Protein AF-A0A1U7JK05-F1 (afdb_monomer_lite)

Foldseek 3Di:
DDDDDDDPDPPDDPVVLVVLCVVCVVVVNDPPPDVVLVVVVVPDDPPDPVVSSVVSVVCVVVVVVVVVVVVVVVVVVPPPDDDDLVVVLVVLLVVLCVVLVHDSLLLLDPDPPPSSLLSVLSSLQCSCPVVVDQLQRVCVVSVNHDSVVSVVSPVVNVVVVVVVVVVVVVVVVCVPDDPVVVLVVVLLVVLLVLLQVLCVVVVHHSCVLLDPDDDVSCLLSVLNSLQVSCVPRVDQLPSSCVSSVHQSVVSLVSPQVNCVVVVHDRDPDRDDRPD

InterPro domains:
  IPR010921 Trp repressor/replication initiator [G3DSA:1.10.1750.10] (75-182)
  IPR010921 Trp repressor/replication initiator [SSF48295] (83-177)
  IPR010921 Trp repressor/replication initiator [SSF48295] (193-259)
  IPR013159 Chromosomal replication initiator, DnaA C-terminal [SM00760] (88-153)

Organism: NCBI:txid197461

Structure (mmCIF, N/CA/C/O backbone):
data_AF-A0A1U7JK05-F1
#
_entry.id   AF-A0A1U7JK05-F1
#
loop_
_atom_site.group_PDB
_atom_site.id
_atom_site.type_symbol
_atom_site.label_atom_id
_atom_site.label_alt_id
_atom_site.label_comp_id
_atom_site.label_asym_id
_atom_site.label_entity_id
_atom_site.label_seq_id
_atom_site.pdbx_PDB_ins_code
_atom_site.Cartn_x
_atom_site.Cartn_y
_atom_site.Cartn_z
_atom_site.occupancy
_atom_site.B_iso_or_equiv
_atom_site.auth_seq_id
_atom_site.auth_comp_id
_atom_site.auth_asym_id
_atom_site.auth_atom_id
_atom_site.pdbx_PDB_model_num
ATOM 1 N N . MET A 1 1 ? -63.540 11.638 34.436 1.00 35.25 1 MET A N 1
ATOM 2 C CA . MET A 1 1 ? -63.206 10.391 33.713 1.00 35.25 1 MET A CA 1
ATOM 3 C C . MET A 1 1 ? -62.802 10.762 32.293 1.00 35.25 1 MET A C 1
ATOM 5 O O . MET A 1 1 ? -63.639 11.273 31.566 1.00 35.25 1 MET A O 1
ATOM 9 N N . GLN A 1 2 ? -61.527 10.612 31.927 1.00 28.39 2 GLN A N 1
ATOM 10 C CA . GLN A 1 2 ? -61.056 10.864 30.557 1.00 28.39 2 GLN A CA 1
ATOM 11 C C . GLN A 1 2 ? -61.178 9.581 29.729 1.00 28.39 2 GLN A C 1
ATOM 13 O O . GLN A 1 2 ? -60.780 8.512 30.190 1.00 28.39 2 GLN A O 1
ATOM 18 N N . ALA A 1 3 ? -61.738 9.683 28.523 1.00 28.36 3 ALA A N 1
ATOM 19 C CA . ALA A 1 3 ? -61.828 8.564 27.591 1.00 28.36 3 ALA A CA 1
ATOM 20 C C . ALA A 1 3 ? -60.432 8.201 27.036 1.00 28.36 3 ALA A C 1
ATOM 22 O O . ALA A 1 3 ? -59.645 9.106 26.738 1.00 28.36 3 ALA A O 1
ATOM 23 N N . PRO A 1 4 ? -60.100 6.905 26.879 1.00 36.47 4 PRO A N 1
ATOM 24 C CA . PRO A 1 4 ? -58.816 6.492 26.327 1.00 36.47 4 PRO A CA 1
ATOM 25 C C . PRO A 1 4 ? -58.741 6.808 24.826 1.00 36.47 4 PRO A C 1
ATOM 27 O O . PRO A 1 4 ? -59.652 6.490 24.062 1.00 36.47 4 PRO A O 1
ATOM 30 N N . LYS A 1 5 ? -57.631 7.419 24.396 1.00 32.31 5 LYS A N 1
ATOM 31 C CA . LYS A 1 5 ? -57.316 7.643 22.978 1.00 32.31 5 LYS A CA 1
ATOM 32 C C . LYS A 1 5 ? -56.984 6.298 22.319 1.00 32.31 5 LYS A C 1
ATOM 34 O O . LYS A 1 5 ? -55.970 5.689 22.652 1.00 32.31 5 LYS A O 1
ATOM 39 N N . PHE A 1 6 ? -57.837 5.838 21.406 1.00 40.06 6 PHE A N 1
ATOM 40 C CA . PHE A 1 6 ? -57.623 4.624 20.612 1.00 40.06 6 PHE A CA 1
ATOM 41 C C . PHE A 1 6 ? -56.780 4.917 19.364 1.00 40.06 6 PHE A C 1
ATOM 43 O O . PHE A 1 6 ? -56.983 5.930 18.698 1.00 40.06 6 PHE A O 1
ATOM 50 N N . PHE A 1 7 ? -55.847 4.016 19.047 1.00 37.41 7 PHE A N 1
ATOM 51 C CA . PHE A 1 7 ? -55.031 4.063 17.833 1.00 37.41 7 PHE A CA 1
ATOM 52 C C . PHE A 1 7 ? -55.894 3.749 16.594 1.00 37.41 7 PHE A C 1
ATOM 54 O O . PHE A 1 7 ? -56.428 2.640 16.507 1.00 37.41 7 PHE A O 1
ATOM 61 N N . PRO A 1 8 ? -56.029 4.670 15.622 1.00 36.31 8 PRO A N 1
ATOM 62 C CA . PRO A 1 8 ? -56.724 4.392 14.374 1.00 36.31 8 PRO A CA 1
ATOM 63 C C . PRO A 1 8 ? -55.750 3.672 13.435 1.00 36.31 8 PRO A C 1
ATOM 65 O O . PRO A 1 8 ? -54.768 4.255 12.985 1.00 36.31 8 PRO A O 1
ATOM 68 N N . GLY A 1 9 ? -55.976 2.384 13.176 1.00 38.47 9 GLY A N 1
ATOM 69 C CA . GLY A 1 9 ? -55.144 1.638 12.224 1.00 38.47 9 GLY A CA 1
ATOM 70 C C . GLY A 1 9 ? -55.312 0.121 12.226 1.00 38.47 9 GLY A C 1
ATOM 71 O O . GLY A 1 9 ? -54.957 -0.527 11.250 1.00 38.47 9 GLY A O 1
ATOM 72 N N . SER A 1 10 ? -55.885 -0.478 13.270 1.00 41.81 10 SER A N 1
ATOM 73 C CA . SER A 1 10 ? -56.206 -1.907 13.247 1.00 41.81 10 SER A CA 1
ATOM 74 C C . SER A 1 10 ? -57.614 -2.094 12.681 1.00 41.81 10 SER A C 1
ATOM 76 O O . SER A 1 10 ? -58.580 -1.718 13.341 1.00 41.81 10 SER A O 1
ATOM 78 N N . GLY A 1 11 ? -57.731 -2.649 11.473 1.00 41.91 11 GLY A N 1
ATOM 79 C CA . GLY A 1 11 ? -58.977 -2.869 10.720 1.00 41.91 11 GLY A CA 1
ATOM 80 C C . GLY A 1 11 ? -59.961 -3.875 11.332 1.00 41.91 11 GLY A C 1
ATOM 81 O O . GLY A 1 11 ? -60.576 -4.648 10.607 1.00 41.91 11 GLY A O 1
ATOM 82 N N . PHE A 1 12 ? -60.109 -3.894 12.654 1.00 45.78 12 PHE A N 1
ATOM 83 C CA . PHE A 1 12 ? -61.108 -4.694 13.347 1.00 45.78 12 PHE A CA 1
ATOM 84 C C . PHE A 1 12 ? -62.351 -3.844 13.621 1.00 45.78 12 PHE A C 1
ATOM 86 O O . PHE A 1 12 ? -62.216 -2.705 14.082 1.00 45.78 12 PHE A O 1
ATOM 93 N N . PRO A 1 13 ? -63.567 -4.370 13.391 1.00 45.84 13 PRO A N 1
ATOM 94 C CA . PRO A 1 13 ? -64.783 -3.651 13.726 1.00 45.84 13 PRO A CA 1
ATOM 95 C C . PRO A 1 13 ? -64.804 -3.402 15.235 1.00 45.84 13 PRO A C 1
ATOM 97 O O . PRO A 1 13 ? -64.834 -4.325 16.051 1.00 45.84 13 PRO A O 1
ATOM 100 N N . THR A 1 14 ? -64.794 -2.126 15.609 1.00 51.88 14 THR A N 1
ATOM 101 C CA . THR A 1 14 ? -64.717 -1.618 16.987 1.00 51.88 14 THR A CA 1
ATOM 102 C C . THR A 1 14 ? -65.783 -2.247 17.897 1.00 51.88 14 THR A C 1
ATOM 104 O O . THR A 1 14 ? -65.575 -2.411 19.098 1.00 51.88 14 THR A O 1
ATOM 107 N N . SER A 1 15 ? -66.903 -2.687 17.313 1.00 50.38 15 SER A N 1
ATOM 108 C CA . SER A 1 15 ? -68.008 -3.352 18.007 1.00 50.38 15 SER A CA 1
ATOM 109 C C . SER A 1 15 ? -67.672 -4.740 18.579 1.00 50.38 15 SER A C 1
ATOM 111 O O . SER A 1 15 ? -68.296 -5.145 19.561 1.00 50.38 15 SER A O 1
ATOM 113 N N . SER A 1 16 ? -66.702 -5.469 18.018 1.00 51.53 16 SER A N 1
ATOM 114 C CA . SER A 1 16 ? -66.326 -6.813 18.488 1.00 51.53 16 SER A CA 1
ATOM 115 C C . SER A 1 16 ? -65.392 -6.745 19.697 1.00 51.53 16 SER A C 1
ATOM 117 O O . SER A 1 16 ? -65.564 -7.491 20.659 1.00 51.53 16 SER A O 1
ATOM 119 N N . VAL A 1 17 ? -64.469 -5.777 19.708 1.00 51.94 17 VAL A N 1
ATOM 120 C CA . VAL A 1 17 ? -63.555 -5.526 20.836 1.00 51.94 17 VAL A CA 1
ATOM 121 C C . VAL A 1 17 ? -64.316 -4.993 22.052 1.00 51.94 17 VAL A C 1
ATOM 123 O O . VAL A 1 17 ? -64.070 -5.433 23.173 1.00 51.94 17 VAL A O 1
ATOM 126 N N . ILE A 1 18 ? -65.292 -4.102 21.835 1.00 53.62 18 ILE A N 1
ATOM 127 C CA . ILE A 1 18 ? -66.139 -3.557 22.906 1.00 53.62 18 ILE A CA 1
ATOM 128 C C . ILE A 1 18 ? -67.035 -4.650 23.513 1.00 53.62 18 ILE A C 1
ATOM 130 O O . ILE A 1 18 ? -67.122 -4.751 24.736 1.00 53.62 18 ILE A O 1
ATOM 134 N N . ARG A 1 19 ? -67.650 -5.515 22.689 1.00 56.16 19 ARG A N 1
ATOM 135 C CA . ARG A 1 19 ? -68.475 -6.640 23.174 1.00 56.16 19 ARG A CA 1
ATOM 136 C C . ARG A 1 19 ? -67.661 -7.681 23.937 1.00 56.16 19 ARG A C 1
ATOM 138 O O . ARG A 1 19 ? -68.120 -8.193 24.957 1.00 56.16 19 ARG A O 1
ATOM 145 N N . LEU A 1 20 ? -66.444 -7.965 23.481 1.00 56.06 20 LEU A N 1
ATOM 146 C CA . LEU A 1 20 ? -65.546 -8.881 24.171 1.00 56.06 20 LEU A CA 1
ATOM 147 C C . LEU A 1 20 ? -65.093 -8.300 25.522 1.00 56.06 20 LEU A C 1
ATOM 149 O O . LEU A 1 20 ? -65.195 -8.976 26.542 1.00 56.06 20 LEU A O 1
ATOM 153 N N . ALA A 1 21 ? -64.679 -7.029 25.557 1.00 53.91 21 ALA A N 1
ATOM 154 C CA . ALA A 1 21 ? -64.301 -6.345 26.793 1.00 53.91 21 ALA A CA 1
ATOM 155 C C . ALA A 1 21 ? -65.457 -6.279 27.811 1.00 53.91 21 ALA A C 1
ATOM 157 O O . ALA A 1 21 ? -65.223 -6.438 29.010 1.00 53.91 21 ALA A O 1
ATOM 158 N N . ALA A 1 22 ? -66.702 -6.107 27.347 1.00 55.66 22 ALA A N 1
ATOM 159 C CA . ALA A 1 22 ? -67.893 -6.157 28.195 1.00 55.66 22 ALA A CA 1
ATOM 160 C C . ALA A 1 22 ? -68.107 -7.550 28.820 1.00 55.66 22 ALA A C 1
ATOM 162 O O . ALA A 1 22 ? -68.280 -7.644 30.033 1.00 55.66 22 ALA A O 1
ATOM 163 N N . ARG A 1 23 ? -67.973 -8.635 28.040 1.00 56.88 23 ARG A N 1
ATOM 164 C CA . ARG A 1 23 ? -68.097 -10.018 28.548 1.00 56.88 23 ARG A CA 1
ATOM 165 C C . ARG A 1 23 ? -67.021 -10.395 29.569 1.00 56.88 23 ARG A C 1
ATOM 167 O O . ARG A 1 23 ? -67.320 -11.069 30.551 1.00 56.88 23 ARG A O 1
ATOM 174 N N . TYR A 1 24 ? -65.776 -9.951 29.380 1.00 55.78 24 TYR A N 1
ATOM 175 C CA . TYR A 1 24 ? -64.715 -10.180 30.374 1.00 55.78 24 TYR A CA 1
ATOM 176 C C . TYR A 1 24 ? -64.978 -9.417 31.681 1.00 55.78 24 TYR A C 1
ATOM 178 O O . TYR A 1 24 ? -64.732 -9.954 32.763 1.00 55.78 24 TYR A O 1
ATOM 186 N N . ARG A 1 25 ? -65.555 -8.210 31.589 1.00 52.41 25 ARG A N 1
ATOM 187 C CA . ARG A 1 25 ? -65.969 -7.410 32.749 1.00 52.41 25 ARG A CA 1
ATOM 188 C C . ARG A 1 25 ? -67.120 -8.062 33.521 1.00 52.41 25 ARG A C 1
ATOM 190 O O . ARG A 1 25 ? -67.052 -8.126 34.744 1.00 52.41 25 ARG A O 1
ATOM 197 N N . GLU A 1 26 ? -68.129 -8.582 32.823 1.00 54.22 26 GLU A N 1
ATOM 198 C CA . GLU A 1 26 ? -69.246 -9.338 33.417 1.00 54.22 26 GLU A CA 1
ATOM 199 C C . GLU A 1 26 ? -68.779 -10.641 34.084 1.00 54.22 26 GLU A C 1
ATOM 201 O O . GLU A 1 26 ? -69.294 -11.028 35.128 1.00 54.22 26 GLU A O 1
ATOM 206 N N . ALA A 1 27 ? -67.744 -11.288 33.541 1.00 55.78 27 ALA A N 1
ATOM 207 C CA . ALA A 1 27 ? -67.146 -12.491 34.117 1.00 55.78 27 ALA A CA 1
ATOM 208 C C . ALA A 1 27 ? -66.222 -12.228 35.328 1.00 55.78 27 ALA A C 1
ATOM 210 O O . ALA A 1 27 ? -65.575 -13.168 35.802 1.00 55.78 27 ALA A O 1
ATOM 211 N N . GLY A 1 28 ? -66.119 -10.978 35.802 1.00 49.19 28 GLY A N 1
ATOM 212 C CA . GLY A 1 28 ? -65.252 -10.576 36.916 1.00 49.19 28 GLY A CA 1
ATOM 213 C C . GLY A 1 28 ? -63.754 -10.612 36.593 1.00 49.19 28 GLY A C 1
ATOM 214 O O . GLY A 1 28 ? -62.921 -10.499 37.492 1.00 49.19 28 GLY A O 1
ATOM 215 N N . VAL A 1 29 ? -63.387 -10.775 35.318 1.00 52.50 29 VAL A N 1
ATOM 216 C CA . VAL A 1 29 ? -61.998 -10.779 34.859 1.00 52.50 29 VAL A CA 1
ATOM 217 C C . VAL A 1 29 ? -61.637 -9.343 34.503 1.00 52.50 29 VAL A C 1
ATOM 219 O O . VAL A 1 29 ? -61.903 -8.876 33.399 1.00 52.50 29 VAL A O 1
ATOM 222 N N . PHE A 1 30 ? -61.055 -8.611 35.453 1.00 46.09 30 PHE A N 1
ATOM 223 C CA . PHE A 1 30 ? -60.509 -7.288 35.162 1.00 46.09 30 PHE A CA 1
ATOM 224 C C . PHE A 1 30 ? -59.327 -7.442 34.200 1.00 46.09 30 PHE A C 1
ATOM 226 O O . PHE A 1 30 ? -58.329 -8.061 34.576 1.00 46.09 30 PHE A O 1
ATOM 233 N N . PRO A 1 31 ? -59.383 -6.881 32.980 1.00 46.44 31 PRO A N 1
ATOM 234 C CA . PRO A 1 31 ? -58.204 -6.815 32.149 1.00 46.44 31 PRO A CA 1
ATOM 235 C C . PRO A 1 31 ? -57.317 -5.728 32.752 1.00 46.44 31 PRO A C 1
ATOM 237 O O . PRO A 1 31 ? -57.434 -4.547 32.426 1.00 46.44 31 PRO A O 1
ATOM 240 N N . THR A 1 32 ? -56.395 -6.098 33.638 1.00 46.03 32 THR A N 1
ATOM 241 C CA . THR A 1 32 ? -55.121 -5.382 33.633 1.00 46.03 32 THR A CA 1
ATOM 242 C C . THR A 1 32 ? -54.581 -5.584 32.229 1.00 46.03 32 THR A C 1
ATOM 244 O O . THR A 1 32 ? -54.291 -6.716 31.861 1.00 46.03 32 THR A O 1
ATOM 247 N N . TYR A 1 33 ? -54.615 -4.514 31.431 1.00 49.62 33 TYR A N 1
ATOM 248 C CA . TYR A 1 33 ? -54.238 -4.438 30.020 1.00 49.62 33 TYR A CA 1
ATOM 249 C C . TYR A 1 33 ? -52.972 -5.257 29.721 1.00 49.62 33 TYR A C 1
ATOM 251 O O . TYR A 1 33 ? -51.872 -4.711 29.719 1.00 49.62 33 TYR A O 1
ATOM 259 N N . ASP A 1 34 ? -53.114 -6.557 29.463 1.00 49.97 34 ASP A N 1
ATOM 260 C CA . ASP A 1 34 ? -52.058 -7.376 28.890 1.00 49.97 34 ASP A CA 1
ATOM 261 C C . ASP A 1 34 ? -52.320 -7.423 27.382 1.00 49.97 34 ASP A C 1
ATOM 263 O O . ASP A 1 34 ? -53.276 -8.071 26.931 1.00 49.97 34 ASP A O 1
ATOM 267 N N . PRO A 1 35 ? -51.514 -6.707 26.578 1.00 50.88 35 PRO A N 1
ATOM 268 C CA . PRO A 1 35 ? -51.671 -6.676 25.133 1.00 50.88 35 PRO A CA 1
ATOM 269 C C . PRO A 1 35 ? -51.619 -8.076 24.517 1.00 50.88 35 PRO A C 1
ATOM 271 O O . PRO A 1 35 ? -52.198 -8.279 23.457 1.00 50.88 35 PRO A O 1
ATOM 274 N N . ALA A 1 36 ? -50.979 -9.058 25.165 1.00 47.09 36 ALA A N 1
ATOM 275 C CA . ALA A 1 36 ? -50.906 -10.423 24.653 1.00 47.09 36 ALA A CA 1
ATOM 276 C C . ALA A 1 36 ? -52.273 -11.128 24.658 1.00 47.09 36 ALA A C 1
ATOM 278 O O . ALA A 1 36 ? -52.617 -11.788 23.678 1.00 47.09 36 ALA A O 1
ATOM 279 N N . VAL A 1 37 ? -53.085 -10.932 25.704 1.00 51.62 37 VAL A N 1
ATOM 280 C CA . VAL A 1 37 ? -54.431 -11.527 25.815 1.00 51.62 37 VAL A CA 1
ATOM 281 C C . VAL A 1 37 ? -55.387 -10.886 24.806 1.00 51.62 37 VAL A C 1
ATOM 283 O O . VAL A 1 37 ? -56.131 -11.583 24.117 1.00 51.62 37 VAL A O 1
ATOM 286 N N . LEU A 1 38 ? -55.298 -9.562 24.645 1.00 52.19 38 LEU A N 1
ATOM 287 C CA . LEU A 1 38 ? -56.027 -8.816 23.615 1.00 52.19 38 LEU A CA 1
ATOM 288 C C . LEU A 1 38 ? -55.639 -9.268 22.198 1.00 52.19 38 LEU A C 1
ATOM 290 O O . LEU A 1 38 ? -56.510 -9.469 21.358 1.00 52.19 38 LEU A O 1
ATOM 294 N N . MET A 1 39 ? -54.350 -9.492 21.937 1.00 50.59 39 MET A N 1
ATOM 295 C CA . MET A 1 39 ? -53.857 -9.929 20.626 1.00 50.59 39 MET A CA 1
ATOM 296 C C . MET A 1 39 ? -54.163 -11.402 20.314 1.00 50.59 39 MET A C 1
ATOM 298 O O . MET A 1 39 ? -54.357 -11.734 19.145 1.00 50.59 39 MET A O 1
ATOM 302 N N . MET A 1 40 ? -54.242 -12.281 21.321 1.00 48.50 40 MET A N 1
ATOM 303 C CA . MET A 1 40 ? -54.725 -13.659 21.143 1.00 48.50 40 MET A CA 1
ATOM 304 C C . MET A 1 40 ? -56.227 -13.688 20.847 1.00 48.50 40 MET A C 1
ATOM 306 O O . MET A 1 40 ? -56.653 -14.408 19.948 1.00 48.50 40 MET A O 1
ATOM 310 N N . ALA A 1 41 ? -57.018 -12.854 21.528 1.00 50.84 41 ALA A N 1
ATOM 311 C CA . ALA A 1 41 ? -58.452 -12.759 21.280 1.00 50.84 41 ALA A CA 1
ATOM 312 C C . ALA A 1 41 ? -58.797 -12.158 19.903 1.00 50.84 41 ALA A C 1
ATOM 314 O O . ALA A 1 41 ? -59.783 -12.556 19.291 1.00 50.84 41 ALA A O 1
ATOM 315 N N . LEU A 1 42 ? -57.968 -11.243 19.386 1.00 49.00 42 LEU A N 1
ATOM 316 C CA . LEU A 1 42 ? -58.118 -10.647 18.049 1.00 49.00 42 LEU A CA 1
ATOM 317 C C . LEU A 1 42 ? -57.756 -11.599 16.891 1.00 49.00 42 LEU A C 1
ATOM 319 O O . LEU A 1 42 ? -58.067 -11.297 15.741 1.00 49.00 42 LEU A O 1
ATOM 323 N N . ARG A 1 43 ? -57.079 -12.723 17.161 1.00 47.84 43 ARG A N 1
ATOM 324 C CA . ARG A 1 43 ? -56.565 -13.655 16.138 1.00 47.84 43 ARG A CA 1
ATOM 325 C C . ARG A 1 43 ? -57.395 -14.9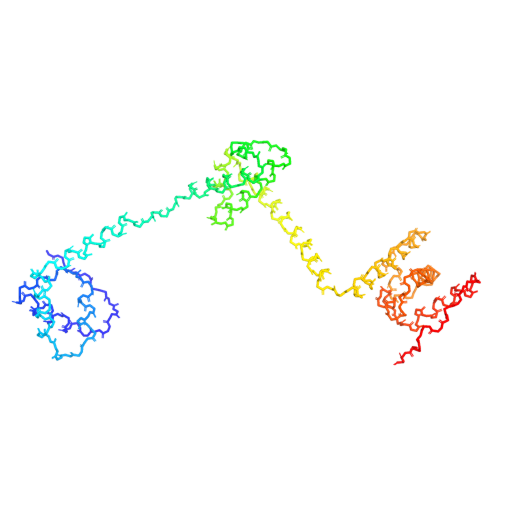26 15.949 1.00 47.84 43 ARG A C 1
ATOM 327 O O . ARG A 1 43 ? -56.994 -15.772 15.154 1.00 47.84 43 ARG A O 1
ATOM 334 N N . MET A 1 44 ? -58.517 -15.086 16.650 1.00 47.88 44 MET A N 1
ATOM 335 C CA . MET A 1 44 ? -59.274 -16.342 16.645 1.00 47.88 44 MET A CA 1
ATOM 336 C C . MET A 1 44 ? -60.676 -16.211 16.028 1.00 47.88 44 MET A C 1
ATOM 338 O O . MET A 1 44 ? -61.321 -15.175 16.189 1.00 47.88 44 MET A O 1
ATOM 342 N N . PRO A 1 45 ? -61.168 -17.260 15.340 1.00 47.41 45 PRO A N 1
ATOM 343 C CA . PRO A 1 45 ? -62.533 -17.311 14.829 1.00 47.41 45 PRO A CA 1
ATOM 344 C C . PRO A 1 45 ? -63.548 -17.373 15.982 1.00 47.41 45 PRO A C 1
ATOM 346 O O . PRO A 1 45 ? -63.277 -17.952 17.032 1.00 47.41 45 PRO A O 1
ATOM 349 N N . GLU A 1 46 ? -64.733 -16.796 15.769 1.00 54.34 46 GLU A N 1
ATOM 350 C CA . GLU A 1 46 ? -65.759 -16.420 16.767 1.00 54.34 46 GLU A CA 1
ATOM 351 C C . GLU A 1 46 ? -66.305 -17.532 17.703 1.00 54.34 46 GLU A C 1
ATOM 353 O O . GLU A 1 46 ? -67.198 -17.273 18.507 1.00 54.34 46 GLU A O 1
ATOM 358 N N . ARG A 1 47 ? -65.806 -18.774 17.643 1.00 47.81 47 ARG A N 1
ATOM 359 C CA . ARG A 1 47 ? -66.455 -19.961 18.234 1.00 47.81 47 ARG A CA 1
ATOM 360 C C . ARG A 1 47 ? -65.806 -20.585 19.476 1.00 47.81 47 ARG A C 1
ATOM 362 O O . ARG A 1 47 ? -66.330 -21.587 19.945 1.00 47.81 47 ARG A O 1
ATOM 369 N N . ALA A 1 48 ? -64.744 -20.025 20.062 1.00 53.91 48 ALA A N 1
ATOM 370 C CA . ALA A 1 48 ? -64.126 -20.625 21.263 1.00 53.91 48 ALA A CA 1
ATOM 371 C C . ALA A 1 48 ? -63.905 -19.681 22.475 1.00 53.91 48 ALA A C 1
ATOM 373 O O . ALA A 1 48 ? -62.815 -19.669 23.047 1.00 53.91 48 ALA A O 1
ATOM 374 N N . PRO A 1 49 ? -64.902 -18.887 22.921 1.00 59.91 49 PRO A N 1
ATOM 375 C CA . PRO A 1 49 ? -64.732 -17.984 24.066 1.00 59.91 49 PRO A CA 1
ATOM 376 C C . PRO A 1 49 ? -64.649 -18.699 25.431 1.00 59.91 49 PRO A C 1
ATOM 378 O O . PRO A 1 49 ? -64.022 -18.179 26.352 1.00 59.91 49 PRO A O 1
ATOM 381 N N . GLU A 1 50 ? -65.244 -19.886 25.589 1.00 62.84 50 GLU A N 1
ATOM 382 C CA . GLU A 1 50 ? -65.328 -20.560 26.897 1.00 62.84 50 GLU A CA 1
ATOM 383 C C . GLU A 1 50 ? -64.019 -21.225 27.336 1.00 62.84 50 GLU A C 1
ATOM 385 O O . GLU A 1 50 ? -63.642 -21.117 28.503 1.00 62.84 50 GLU A O 1
ATOM 390 N N . ALA A 1 51 ? -63.282 -21.839 26.406 1.00 60.59 51 ALA A N 1
ATOM 391 C CA . ALA A 1 51 ? -61.977 -22.435 26.694 1.00 60.59 51 ALA A CA 1
ATOM 392 C C . ALA A 1 51 ? -60.962 -21.372 27.154 1.00 60.59 51 ALA A C 1
ATOM 394 O O . ALA A 1 51 ? -60.249 -21.572 28.134 1.00 60.59 51 ALA A O 1
ATOM 395 N N . LEU A 1 52 ? -60.980 -20.193 26.521 1.00 57.94 52 LEU A N 1
ATOM 396 C CA . LEU A 1 52 ? -60.149 -19.050 26.909 1.00 57.94 52 LEU A CA 1
ATOM 397 C C . LEU A 1 52 ? -60.559 -18.453 28.255 1.00 57.94 52 LEU A C 1
ATOM 399 O O . LEU A 1 52 ? -59.701 -18.023 29.019 1.00 57.94 52 LEU A O 1
ATOM 403 N N . LEU A 1 53 ? -61.857 -18.410 28.569 1.00 63.16 53 LEU A N 1
ATOM 404 C CA . LEU A 1 53 ? -62.327 -17.974 29.886 1.00 63.16 53 LEU A CA 1
ATOM 405 C C . LEU A 1 53 ? -61.920 -18.965 30.982 1.00 63.16 53 LEU A C 1
ATOM 407 O O . LEU A 1 53 ? -61.535 -18.536 32.070 1.00 63.16 53 LEU A O 1
ATOM 411 N N . ALA A 1 54 ? -61.966 -20.270 30.708 1.00 66.69 54 ALA A N 1
ATOM 412 C CA . ALA A 1 54 ? -61.495 -21.302 31.626 1.00 66.69 54 ALA A CA 1
ATOM 413 C C . ALA A 1 54 ? -59.977 -21.209 31.849 1.00 66.69 54 ALA A C 1
ATOM 415 O O . ALA A 1 54 ? -59.524 -21.222 32.995 1.00 66.69 54 ALA A O 1
ATOM 416 N N . GLU A 1 55 ? -59.203 -21.024 30.780 1.00 61.56 55 GLU A N 1
ATOM 417 C CA . GLU A 1 55 ? -57.751 -20.857 30.840 1.00 61.56 55 GLU A CA 1
ATOM 418 C C . GLU A 1 55 ? -57.355 -19.544 31.533 1.00 61.56 55 GLU A C 1
ATOM 420 O O . GLU A 1 55 ? -56.523 -19.554 32.438 1.00 61.56 55 GLU A O 1
ATOM 425 N N . ALA A 1 56 ? -58.024 -18.429 31.229 1.00 59.94 56 ALA A N 1
ATOM 426 C CA . ALA A 1 56 ? -57.813 -17.152 31.910 1.00 59.94 56 ALA A CA 1
ATOM 427 C C . ALA A 1 56 ? -58.144 -17.241 33.408 1.00 59.94 56 ALA A C 1
ATOM 429 O O . ALA A 1 56 ? -57.374 -16.761 34.238 1.00 59.94 56 ALA A O 1
ATOM 430 N N . ARG A 1 57 ? -59.248 -17.903 33.786 1.00 66.00 57 ARG A N 1
ATOM 431 C CA . ARG A 1 57 ? -59.592 -18.155 35.198 1.00 66.00 57 ARG A CA 1
ATOM 432 C C . ARG A 1 57 ? -58.565 -19.057 35.881 1.00 66.00 57 ARG A C 1
ATOM 434 O O . ARG A 1 57 ? -58.238 -18.818 37.041 1.00 66.00 57 ARG A O 1
ATOM 441 N N . HIS A 1 58 ? -58.045 -20.065 35.183 1.00 66.38 58 HIS A N 1
ATOM 442 C CA . HIS A 1 58 ? -57.008 -20.952 35.703 1.00 66.38 58 HIS A CA 1
ATOM 443 C C . HIS A 1 58 ? -55.679 -20.213 35.915 1.00 66.38 58 HIS A C 1
ATOM 445 O O . HIS A 1 58 ? -55.086 -20.321 36.987 1.00 66.38 58 HIS A O 1
ATOM 451 N N . ILE A 1 59 ? -55.248 -19.393 34.953 1.00 59.41 59 ILE A N 1
ATOM 452 C CA . ILE A 1 59 ? -54.051 -18.542 35.058 1.00 59.41 59 ILE A CA 1
ATOM 453 C C . ILE A 1 59 ? -54.187 -17.550 36.220 1.00 59.41 59 ILE A C 1
ATOM 455 O O . ILE A 1 59 ? -53.239 -17.366 36.984 1.00 59.41 59 ILE A O 1
ATOM 459 N N . ASN A 1 60 ? -55.373 -16.959 36.396 1.00 59.16 60 ASN A N 1
ATOM 460 C CA . ASN A 1 60 ? -55.636 -16.003 37.470 1.00 59.16 60 ASN A CA 1
ATOM 461 C C . ASN A 1 60 ? -55.666 -16.684 38.854 1.00 59.16 60 ASN A C 1
ATOM 463 O O . ASN A 1 60 ? -55.084 -16.173 39.804 1.00 59.16 60 ASN A O 1
ATOM 467 N N . ARG A 1 61 ? -56.261 -17.884 38.968 1.00 66.25 61 ARG A N 1
ATOM 468 C CA . ARG A 1 61 ? -56.254 -18.676 40.218 1.00 66.25 61 ARG A CA 1
ATOM 469 C C . ARG A 1 61 ? -54.870 -19.180 40.613 1.00 66.25 61 ARG A C 1
ATOM 471 O O . ARG A 1 61 ? -54.570 -19.255 41.795 1.00 66.25 61 ARG A O 1
ATOM 478 N N . THR A 1 62 ? -54.053 -19.576 39.642 1.00 66.75 62 THR A N 1
ATOM 479 C CA . THR A 1 62 ? -52.736 -20.183 39.897 1.00 66.75 62 THR A CA 1
ATOM 480 C C . THR A 1 62 ? -51.630 -19.154 40.122 1.00 66.75 62 THR A C 1
ATOM 482 O O . THR A 1 62 ? -50.498 -19.536 40.410 1.00 66.75 62 THR A O 1
ATOM 485 N N . GLY A 1 63 ? -51.913 -17.854 39.961 1.00 60.22 63 GLY A N 1
ATOM 486 C CA . GLY A 1 63 ? -50.910 -16.791 40.087 1.00 60.22 63 GLY A CA 1
ATOM 487 C C . GLY A 1 63 ? -49.779 -16.891 39.054 1.00 60.22 63 GLY A C 1
ATOM 488 O O . GLY A 1 63 ? -48.748 -16.233 39.193 1.00 60.22 63 GLY A O 1
ATOM 489 N N . ARG A 1 64 ? -49.946 -17.706 38.000 1.00 58.19 64 ARG A N 1
ATOM 490 C CA . ARG A 1 64 ? -48.894 -18.024 37.017 1.00 58.19 64 ARG A CA 1
ATOM 491 C C . ARG A 1 64 ? -48.354 -16.769 36.324 1.00 58.19 64 ARG A C 1
ATOM 493 O O . ARG A 1 64 ? -47.161 -16.687 36.049 1.00 58.19 64 ARG A O 1
ATOM 500 N N . TRP A 1 65 ? -49.217 -15.769 36.138 1.00 56.59 65 TRP A N 1
ATOM 501 C CA . TRP A 1 65 ? -48.864 -14.461 35.583 1.00 56.59 65 TRP A CA 1
ATOM 502 C C . TRP A 1 65 ? -47.921 -13.661 36.494 1.00 56.59 65 TRP A C 1
ATOM 504 O O . TRP A 1 65 ? -46.941 -13.100 36.013 1.00 56.59 65 TRP A O 1
ATOM 514 N N . GLN A 1 66 ? -48.137 -13.681 37.815 1.00 58.28 66 GLN A N 1
ATOM 515 C CA . GLN A 1 66 ? -47.242 -13.015 38.770 1.00 58.28 66 GLN A CA 1
ATOM 516 C C . GLN A 1 66 ? -45.855 -13.669 38.767 1.00 58.28 66 GLN A C 1
ATOM 518 O O . GLN A 1 66 ? -44.848 -12.966 38.723 1.00 58.28 66 GLN A O 1
ATOM 523 N N . ASN A 1 67 ? -45.796 -15.003 38.698 1.00 65.81 67 ASN A N 1
ATOM 524 C CA . ASN A 1 67 ? -44.536 -15.749 38.618 1.00 65.81 67 ASN A CA 1
ATOM 525 C C . ASN A 1 67 ? -43.769 -15.480 37.311 1.00 65.81 67 ASN A C 1
ATOM 527 O O . ASN A 1 67 ? -42.547 -15.312 37.331 1.00 65.81 67 ASN A O 1
ATOM 531 N N . GLU A 1 68 ? -44.458 -15.397 36.169 1.00 61.31 68 GLU A N 1
ATOM 532 C CA . GLU A 1 68 ? -43.832 -15.051 34.887 1.00 61.31 68 GLU A CA 1
ATOM 533 C C . GLU A 1 68 ? -43.388 -13.591 34.814 1.00 61.31 68 GLU A C 1
ATOM 535 O O . GLU A 1 68 ? -42.319 -13.297 34.271 1.00 61.31 68 GLU A O 1
ATOM 540 N N . GLU A 1 69 ? -44.167 -12.660 35.362 1.00 60.59 69 GLU A N 1
ATOM 541 C CA . GLU A 1 69 ? -43.800 -11.250 35.382 1.00 60.59 69 GLU A CA 1
ATOM 542 C C . GLU A 1 69 ? -42.635 -10.995 36.343 1.00 60.59 69 GLU A C 1
ATOM 544 O O . GLU A 1 69 ? -41.711 -10.241 36.020 1.00 60.59 69 GLU A O 1
ATOM 549 N N . GLU A 1 70 ? -42.596 -11.689 37.480 1.00 70.19 70 GLU A N 1
ATOM 550 C CA . GLU A 1 70 ? -41.461 -11.658 38.393 1.00 70.19 70 GLU A CA 1
ATOM 551 C C . GLU A 1 70 ? -40.218 -12.306 37.764 1.00 70.19 70 GLU A C 1
ATOM 553 O O . GLU A 1 70 ? -39.121 -11.748 37.854 1.00 70.19 70 GLU A O 1
ATOM 558 N N . ALA A 1 71 ? -40.372 -13.411 37.025 1.00 69.94 71 ALA A N 1
ATOM 559 C CA . ALA A 1 71 ? -39.296 -14.010 36.237 1.00 69.94 71 ALA A CA 1
ATOM 560 C C . ALA A 1 71 ? -38.807 -13.070 35.119 1.00 69.94 71 ALA A C 1
ATOM 562 O O . ALA A 1 71 ? -37.600 -12.937 34.905 1.00 69.94 71 ALA A O 1
ATOM 563 N N . ARG A 1 72 ? -39.706 -12.347 34.439 1.00 67.56 72 ARG A N 1
ATOM 564 C CA . ARG A 1 72 ? -39.355 -11.311 33.451 1.00 67.56 72 ARG A CA 1
ATOM 565 C C . ARG A 1 72 ? -38.654 -10.123 34.103 1.00 67.56 72 ARG A C 1
ATOM 567 O O . ARG A 1 72 ? -37.667 -9.637 33.552 1.00 67.56 72 ARG A O 1
ATOM 574 N N . ARG A 1 73 ? -39.097 -9.670 35.279 1.00 69.44 73 ARG A N 1
ATOM 575 C CA . ARG A 1 73 ? -38.428 -8.616 36.062 1.00 69.44 73 ARG A CA 1
ATOM 576 C C . ARG A 1 73 ? -37.036 -9.059 36.508 1.00 69.44 73 ARG A C 1
ATOM 578 O O . ARG A 1 73 ? -36.095 -8.281 36.362 1.00 69.44 73 ARG A O 1
ATOM 585 N N . LYS A 1 74 ? -36.875 -10.303 36.969 1.00 71.94 74 LYS A N 1
ATOM 586 C CA . LYS A 1 74 ? -35.573 -10.901 37.311 1.00 71.94 74 LYS A CA 1
ATOM 587 C C . LYS A 1 74 ? -34.664 -10.996 36.079 1.00 71.94 74 LYS A C 1
ATOM 589 O O . LYS A 1 74 ? -33.530 -10.539 36.147 1.00 71.94 74 LYS A O 1
ATOM 594 N N . ARG A 1 75 ? -35.171 -11.435 34.920 1.00 67.94 75 ARG A N 1
ATOM 595 C CA . ARG A 1 75 ? -34.424 -11.463 33.640 1.00 67.94 75 ARG A CA 1
ATOM 596 C C . ARG A 1 75 ? -34.037 -10.069 33.126 1.00 67.94 75 ARG A C 1
ATOM 598 O O . ARG A 1 75 ? -32.937 -9.892 32.608 1.00 67.94 75 ARG A O 1
ATOM 605 N N . ARG A 1 76 ? -34.901 -9.062 33.299 1.00 62.78 76 ARG A N 1
ATOM 606 C CA . ARG A 1 76 ? -34.601 -7.655 32.965 1.00 62.78 76 ARG A CA 1
ATOM 607 C C . ARG A 1 76 ? -33.562 -7.045 33.907 1.00 62.78 76 ARG A C 1
ATOM 609 O O . ARG A 1 76 ? -32.714 -6.292 33.445 1.00 62.78 76 ARG A O 1
ATOM 616 N N . LYS A 1 77 ? -33.594 -7.389 35.200 1.00 61.28 77 LYS A N 1
ATOM 617 C CA . LYS A 1 77 ? -32.560 -6.999 36.176 1.00 61.28 77 LYS A CA 1
ATOM 618 C C . LYS A 1 77 ? -31.228 -7.729 35.949 1.00 61.28 77 LYS A C 1
ATOM 620 O O . LYS A 1 77 ? -30.187 -7.141 36.209 1.00 61.28 77 LYS A O 1
ATOM 625 N N . ALA A 1 78 ? -31.267 -8.966 35.450 1.00 57.38 78 ALA A N 1
ATOM 626 C CA . ALA A 1 78 ? -30.094 -9.798 35.176 1.00 57.38 78 ALA A CA 1
ATOM 627 C C . ALA A 1 78 ? -29.478 -9.585 33.781 1.00 57.38 78 ALA A C 1
ATOM 629 O O . ALA A 1 78 ? -28.396 -10.099 33.511 1.00 57.38 78 ALA A O 1
ATOM 630 N N . SER A 1 79 ? -30.135 -8.842 32.882 1.00 51.38 79 SER A N 1
ATOM 631 C CA . SER A 1 79 ? -29.534 -8.506 31.589 1.00 51.38 79 SER A CA 1
ATOM 632 C C . SER A 1 79 ? -28.346 -7.566 31.812 1.00 51.38 79 SER A C 1
ATOM 634 O O . SER A 1 79 ? -28.538 -6.494 32.398 1.00 51.38 79 SER A O 1
ATOM 636 N N . PRO A 1 80 ? -27.130 -7.923 31.359 1.00 58.91 80 PRO A N 1
ATOM 637 C CA . PRO A 1 80 ? -25.964 -7.075 31.539 1.00 58.91 80 PRO A CA 1
ATOM 638 C C . PRO A 1 80 ? -26.231 -5.732 30.859 1.00 58.91 80 PRO A C 1
ATOM 640 O O . PRO A 1 80 ? -26.505 -5.660 29.658 1.00 58.91 80 PRO A O 1
ATOM 643 N N . ARG A 1 81 ? -26.211 -4.652 31.648 1.00 61.16 81 ARG A N 1
ATOM 644 C CA . ARG A 1 81 ? -26.344 -3.291 31.122 1.00 61.16 81 ARG A CA 1
ATOM 645 C C . ARG A 1 81 ? -25.259 -3.095 30.067 1.00 61.16 81 ARG A C 1
ATOM 647 O O . ARG A 1 81 ? -24.095 -3.395 30.332 1.00 61.16 81 ARG A O 1
ATOM 654 N N . LYS A 1 82 ? -25.632 -2.595 28.881 1.00 62.78 82 LYS A N 1
ATOM 655 C CA . LYS A 1 82 ? -24.654 -2.243 27.842 1.00 62.78 82 LYS A CA 1
ATOM 656 C C . LYS A 1 82 ? -23.573 -1.359 28.486 1.00 62.78 82 LYS A C 1
ATOM 658 O O . LYS A 1 82 ? -23.939 -0.392 29.162 1.00 62.78 82 LYS A O 1
ATOM 663 N N . PRO A 1 83 ? -22.279 -1.690 28.332 1.00 70.81 83 PRO A N 1
ATOM 664 C CA . PRO A 1 83 ? -21.214 -0.913 28.945 1.00 70.81 83 PRO A CA 1
ATOM 665 C C . PRO A 1 83 ? -21.297 0.531 28.455 1.00 70.81 83 PRO A C 1
ATOM 667 O O . PRO A 1 83 ? -21.561 0.784 27.276 1.00 70.81 83 PRO A O 1
ATOM 670 N N . SER A 1 84 ? -21.103 1.480 29.372 1.00 85.06 84 SER A N 1
ATOM 671 C CA . SER A 1 84 ? -21.131 2.902 29.036 1.00 85.06 84 SER A CA 1
ATOM 672 C C . SER A 1 84 ? -20.077 3.221 27.972 1.00 85.06 84 SER A C 1
ATOM 674 O O . SER A 1 84 ? -19.046 2.553 27.882 1.00 85.06 84 SER A O 1
ATOM 676 N N . VAL A 1 85 ? -20.311 4.262 27.168 1.00 84.50 85 VAL A N 1
ATOM 677 C CA . VAL A 1 85 ? -19.347 4.725 26.153 1.00 84.50 85 VAL A CA 1
ATOM 678 C C . VAL A 1 85 ? -17.969 4.951 26.780 1.00 84.50 85 VAL A C 1
ATOM 680 O O . VAL A 1 85 ? -16.973 4.478 26.246 1.00 84.50 85 VAL A O 1
ATOM 683 N N . LYS A 1 86 ? -17.923 5.553 27.976 1.00 86.75 86 LYS A N 1
ATOM 684 C CA . LYS A 1 86 ? -16.698 5.727 28.765 1.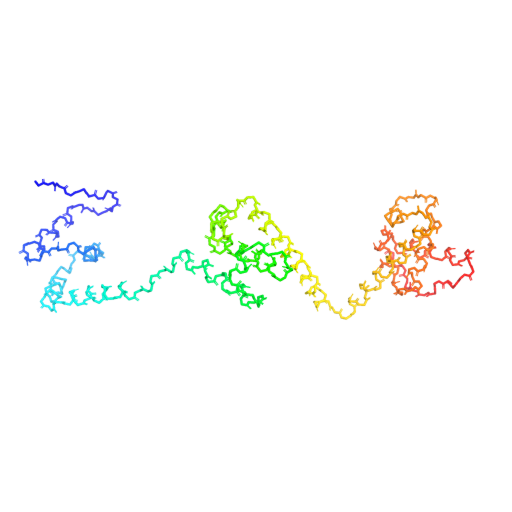00 86.75 86 LYS A CA 1
ATOM 685 C C . LYS A 1 86 ? -15.991 4.400 29.063 1.00 86.75 86 LYS A C 1
ATOM 687 O O . LYS A 1 86 ? -14.784 4.316 28.884 1.00 86.75 86 LYS A O 1
ATOM 692 N N . ALA A 1 87 ? -16.723 3.363 29.473 1.00 86.94 87 ALA A N 1
ATOM 693 C CA . ALA A 1 87 ? -16.140 2.046 29.734 1.00 86.94 87 ALA A CA 1
ATOM 694 C C . ALA A 1 87 ? -15.602 1.381 28.454 1.00 86.94 87 ALA A C 1
ATOM 696 O O . ALA A 1 87 ? -14.572 0.713 28.492 1.00 86.94 87 ALA A O 1
ATOM 697 N N . ARG A 1 88 ? -16.264 1.589 27.308 1.00 89.94 88 ARG A N 1
ATOM 698 C CA . ARG A 1 88 ? -15.785 1.094 26.007 1.00 89.94 88 ARG A CA 1
ATOM 699 C C . ARG A 1 88 ? -14.519 1.823 25.552 1.00 89.94 88 ARG A C 1
ATOM 701 O O . ARG A 1 88 ? -13.582 1.161 25.125 1.00 89.94 88 ARG A O 1
ATOM 708 N N . VAL A 1 89 ? -14.466 3.150 25.700 1.00 89.81 89 VAL A N 1
ATOM 709 C CA . VAL A 1 89 ? -13.251 3.940 25.433 1.00 89.81 89 VAL A CA 1
ATOM 710 C C . VAL A 1 89 ? -12.109 3.472 26.331 1.00 89.81 89 VAL A C 1
ATOM 712 O O . VAL A 1 89 ? -11.016 3.227 25.838 1.00 89.81 89 VAL A O 1
ATOM 715 N N . GLU A 1 90 ? -12.358 3.287 27.631 1.00 91.19 90 GLU A N 1
ATOM 716 C CA . GLU A 1 90 ? -11.337 2.799 28.564 1.00 91.19 90 GLU A CA 1
ATOM 717 C C . GLU A 1 90 ? -10.796 1.430 28.147 1.00 91.19 90 GLU A C 1
ATOM 719 O O . GLU A 1 90 ? -9.588 1.221 28.151 1.00 91.19 90 GLU A O 1
ATOM 724 N N . LYS A 1 91 ? -11.678 0.525 27.710 1.00 92.44 91 LYS A N 1
ATOM 725 C CA . LYS A 1 91 ? -11.283 -0.788 27.198 1.00 92.44 91 LYS A CA 1
ATOM 726 C C . LYS A 1 91 ? -10.372 -0.674 25.970 1.00 92.44 91 LYS A C 1
ATOM 728 O O . LYS A 1 91 ? -9.360 -1.364 25.926 1.00 92.44 91 LYS A O 1
ATOM 733 N N . ILE A 1 92 ? -10.697 0.195 25.008 1.00 92.50 92 ILE A N 1
ATOM 734 C CA . ILE A 1 92 ? -9.841 0.441 23.832 1.00 92.50 92 ILE A CA 1
ATOM 735 C C . ILE A 1 92 ? -8.477 0.968 24.288 1.00 92.50 92 ILE A C 1
ATOM 737 O O . ILE A 1 92 ? -7.448 0.435 23.893 1.00 92.50 92 ILE A O 1
ATOM 741 N N . LEU A 1 93 ? -8.450 1.966 25.176 1.00 91.06 93 LEU A N 1
ATOM 742 C CA . LEU A 1 93 ? -7.196 2.529 25.681 1.00 91.06 93 LEU A CA 1
ATOM 743 C C . LEU A 1 93 ? -6.334 1.483 26.399 1.00 91.06 93 LEU A C 1
ATOM 745 O O . LEU A 1 93 ? -5.118 1.498 26.239 1.00 91.06 93 LEU A O 1
ATOM 749 N N . GLN A 1 94 ? -6.948 0.593 27.182 1.00 92.25 94 GLN A N 1
ATOM 750 C CA . GLN A 1 94 ? -6.255 -0.495 27.874 1.00 92.25 94 GLN A CA 1
ATOM 751 C C . GLN A 1 94 ? -5.664 -1.515 26.899 1.00 92.25 94 GLN A C 1
ATOM 753 O O . GLN A 1 94 ? -4.521 -1.922 27.086 1.00 92.25 94 GLN A O 1
ATOM 758 N N . GLN A 1 95 ? -6.412 -1.897 25.860 1.00 92.50 95 GLN A N 1
ATOM 759 C CA . GLN A 1 95 ? -5.937 -2.819 24.823 1.00 92.50 95 GLN A CA 1
ATOM 760 C C . GLN A 1 95 ? -4.723 -2.243 24.087 1.00 92.50 95 GLN A C 1
ATOM 762 O O . GLN A 1 95 ? -3.660 -2.853 24.085 1.00 92.50 95 GLN A O 1
ATOM 767 N N . GLU A 1 96 ? -4.838 -1.017 23.580 1.00 91.44 96 GLU A N 1
ATOM 768 C CA . GLU A 1 96 ? -3.765 -0.355 22.824 1.00 91.44 96 GLU A CA 1
ATOM 769 C C . GLU A 1 96 ? -2.530 -0.058 23.688 1.00 91.44 96 GLU A C 1
ATOM 771 O O . GLU A 1 96 ? -1.389 -0.092 23.225 1.00 91.44 96 GLU A O 1
ATOM 776 N N . ALA A 1 97 ? -2.739 0.238 24.973 1.00 90.81 97 ALA A N 1
ATOM 777 C CA . ALA A 1 97 ? -1.651 0.417 25.922 1.00 90.81 97 ALA A CA 1
ATOM 778 C C . ALA A 1 97 ? -0.912 -0.907 26.187 1.00 90.81 97 ALA A C 1
ATOM 780 O O . ALA A 1 97 ? 0.320 -0.916 26.199 1.00 90.81 97 ALA A O 1
ATOM 781 N N . ALA A 1 98 ? -1.649 -2.011 26.347 1.00 90.69 98 ALA A N 1
ATOM 782 C CA . ALA A 1 98 ? -1.080 -3.339 26.550 1.00 90.69 98 ALA A CA 1
ATOM 783 C C . ALA A 1 98 ? -0.299 -3.822 25.318 1.00 90.69 98 ALA A C 1
ATOM 785 O O . ALA A 1 98 ? 0.844 -4.249 25.462 1.00 90.69 98 ALA A O 1
ATOM 786 N N . GLU A 1 99 ? -0.864 -3.678 24.118 1.00 90.19 99 GLU A N 1
ATOM 787 C CA . GLU A 1 99 ? -0.215 -4.062 22.855 1.00 90.19 99 GLU A CA 1
ATOM 788 C C . GLU A 1 99 ? 1.089 -3.291 22.613 1.00 90.19 99 GLU A C 1
ATOM 790 O O . GLU A 1 99 ? 2.084 -3.855 22.162 1.00 90.19 99 GLU A O 1
ATOM 795 N N . ALA A 1 100 ? 1.127 -2.008 22.978 1.00 87.00 100 ALA A N 1
ATOM 796 C CA . ALA A 1 100 ? 2.323 -1.184 22.839 1.00 87.00 100 ALA A CA 1
ATOM 797 C C . ALA A 1 100 ? 3.289 -1.249 24.038 1.00 87.00 100 ALA A C 1
ATOM 799 O O . ALA A 1 100 ? 4.311 -0.554 24.023 1.00 87.00 100 ALA A O 1
ATOM 800 N N . GLY A 1 101 ? 2.978 -2.024 25.085 1.00 90.12 101 GLY A N 1
ATOM 801 C CA . GLY A 1 101 ? 3.802 -2.136 26.294 1.00 90.12 101 GLY A CA 1
ATOM 802 C C . GLY A 1 101 ? 3.956 -0.818 27.066 1.00 90.12 101 GLY A C 1
ATOM 803 O O . GLY A 1 101 ? 5.031 -0.511 27.584 1.00 90.12 101 GLY A O 1
ATOM 804 N N . ILE A 1 102 ? 2.910 0.013 27.108 1.00 91.31 102 ILE A N 1
ATOM 805 C CA . ILE A 1 102 ? 2.905 1.320 27.785 1.00 91.31 102 ILE A CA 1
ATOM 806 C C . ILE A 1 102 ? 1.732 1.449 28.759 1.00 91.31 102 ILE A C 1
ATOM 808 O O . ILE A 1 102 ? 0.773 0.693 28.710 1.00 91.31 102 ILE A O 1
ATOM 812 N N . SER A 1 103 ? 1.774 2.451 29.641 1.00 90.94 103 SER A N 1
ATOM 813 C CA . SER A 1 103 ? 0.627 2.781 30.492 1.00 90.94 103 SER A CA 1
ATOM 814 C C . SER A 1 103 ? -0.442 3.585 29.739 1.00 90.94 103 SER A C 1
ATOM 816 O O . SER A 1 103 ? -0.137 4.388 28.849 1.00 90.94 103 SER A O 1
ATOM 818 N N . VAL A 1 104 ? -1.704 3.438 30.154 1.00 89.06 104 VAL A N 1
ATOM 819 C CA . VAL A 1 104 ? -2.844 4.215 29.626 1.00 89.06 104 VAL A CA 1
ATOM 820 C C . VAL A 1 104 ? -2.628 5.723 29.807 1.00 89.06 104 VAL A C 1
ATOM 822 O O . VAL A 1 104 ? -2.922 6.518 28.914 1.00 89.06 104 VAL A O 1
ATOM 825 N N . GLU A 1 105 ? -2.037 6.137 30.928 1.00 87.19 105 GLU A N 1
ATOM 826 C CA . GLU A 1 105 ? -1.693 7.538 31.195 1.00 87.19 105 GLU A CA 1
ATOM 827 C C . GLU A 1 105 ? -0.705 8.093 30.167 1.00 87.19 105 GLU A C 1
ATOM 829 O O . GLU A 1 105 ? -0.860 9.209 29.665 1.00 87.19 105 GLU A O 1
ATOM 834 N N . ARG A 1 106 ? 0.289 7.288 29.781 1.00 86.31 106 ARG A N 1
ATOM 835 C CA . ARG A 1 106 ? 1.270 7.660 28.760 1.00 86.31 106 ARG A CA 1
ATOM 836 C C . ARG A 1 106 ? 0.642 7.755 27.371 1.00 86.31 106 ARG A C 1
ATOM 838 O O . ARG A 1 106 ? 1.039 8.613 26.570 1.00 86.31 106 ARG A O 1
ATOM 845 N N . LEU A 1 107 ? -0.350 6.910 27.098 1.00 86.69 107 LEU A N 1
ATOM 846 C CA . LEU A 1 107 ? -1.141 6.945 25.873 1.00 86.69 107 LEU A CA 1
ATOM 847 C C . LEU A 1 107 ? -1.998 8.223 25.809 1.00 86.69 107 LEU A C 1
ATOM 849 O O . LEU A 1 107 ? -1.975 8.911 24.786 1.00 86.69 107 LEU A O 1
ATOM 853 N N . ARG A 1 108 ? -2.639 8.631 26.913 1.00 86.44 108 ARG A N 1
ATOM 854 C CA . ARG A 1 108 ? -3.380 9.908 27.022 1.00 86.44 108 ARG A CA 1
ATOM 855 C C . ARG A 1 108 ? -2.479 11.145 26.944 1.00 86.44 108 ARG A C 1
ATOM 857 O O . ARG A 1 108 ? -2.821 12.131 26.286 1.00 86.44 108 ARG A O 1
ATOM 864 N N . GLY A 1 109 ? -1.302 11.069 27.565 1.00 84.06 109 GLY A N 1
ATOM 865 C CA . GLY A 1 109 ? -0.336 12.159 27.671 1.00 84.06 109 GLY A CA 1
ATOM 866 C C . GLY A 1 109 ? 0.236 12.634 26.333 1.00 84.06 109 GLY A C 1
ATOM 867 O O . GLY A 1 109 ? -0.139 12.181 25.253 1.00 84.06 109 GLY A O 1
ATOM 868 N N . ARG A 1 110 ? 1.184 13.578 26.369 1.00 82.06 110 ARG A N 1
ATOM 869 C CA . ARG A 1 110 ? 1.767 14.206 25.160 1.00 82.06 110 ARG A CA 1
ATOM 870 C C . ARG A 1 110 ? 3.030 13.520 24.631 1.00 82.06 110 ARG A C 1
ATOM 872 O O . ARG A 1 110 ? 3.678 14.061 23.738 1.00 82.06 110 ARG A O 1
ATOM 879 N N . CYS A 1 111 ? 3.371 12.329 25.130 1.00 82.31 111 CYS A N 1
ATOM 880 C CA . CYS A 1 111 ? 4.578 11.613 24.713 1.00 82.31 111 CYS A CA 1
ATOM 881 C C . CYS A 1 111 ? 4.591 11.383 23.190 1.00 82.31 111 CYS A C 1
ATOM 883 O O . CYS A 1 111 ? 3.604 10.901 22.620 1.00 82.31 111 CYS A O 1
ATOM 885 N N . A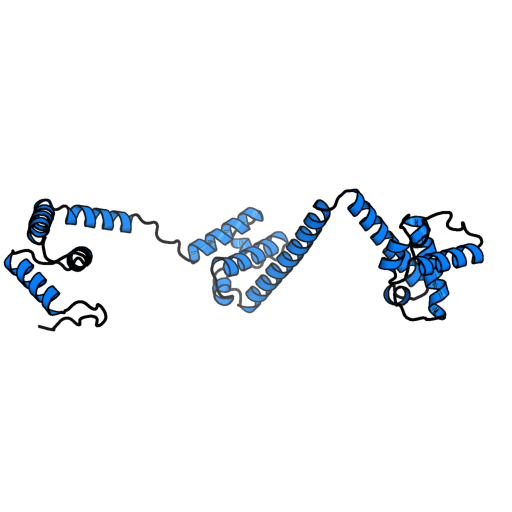RG A 1 112 ? 5.706 11.739 22.539 1.00 81.12 112 ARG A N 1
ATOM 886 C CA . ARG A 1 112 ? 5.899 11.653 21.079 1.00 81.12 112 ARG A CA 1
ATOM 887 C C . ARG A 1 112 ? 6.820 10.507 20.642 1.00 81.12 112 ARG A C 1
ATOM 889 O O . ARG A 1 112 ? 7.104 10.396 19.456 1.00 81.12 112 ARG A O 1
ATOM 896 N N . LYS A 1 113 ? 7.277 9.653 21.569 1.00 87.44 113 LYS A N 1
ATOM 897 C CA . LYS A 1 113 ? 8.063 8.457 21.218 1.00 87.44 113 LYS A CA 1
ATOM 898 C C . LYS A 1 113 ? 7.238 7.548 20.299 1.00 87.44 113 LYS A C 1
ATOM 900 O O . LYS A 1 113 ? 6.033 7.418 20.516 1.00 87.44 113 LYS A O 1
ATOM 905 N N . ARG A 1 114 ? 7.888 6.927 19.304 1.00 81.19 114 ARG A N 1
ATOM 906 C CA . ARG A 1 114 ? 7.242 6.119 18.248 1.00 81.19 114 ARG A CA 1
ATOM 907 C C . ARG A 1 114 ? 6.165 5.151 18.780 1.00 81.19 114 ARG A C 1
ATOM 909 O O . ARG A 1 114 ? 5.030 5.301 18.333 1.00 81.19 114 ARG A O 1
ATOM 916 N N . PRO A 1 115 ? 6.434 4.285 19.782 1.00 82.62 115 PRO A N 1
ATOM 917 C CA . PRO A 1 115 ? 5.430 3.340 20.291 1.00 82.62 115 PRO A CA 1
ATOM 918 C C . PRO A 1 115 ? 4.203 4.043 20.885 1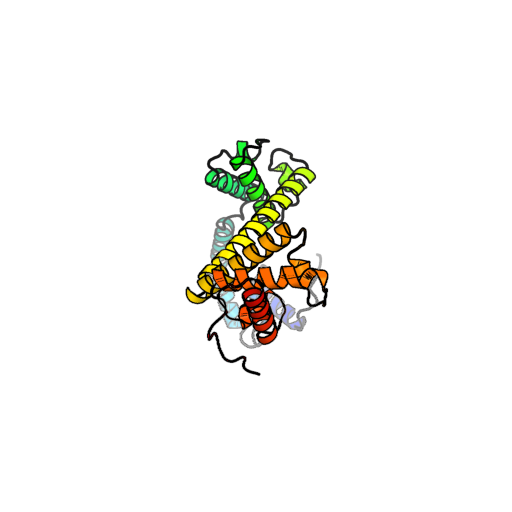.00 82.62 115 PRO A C 1
ATOM 920 O O . PRO A 1 115 ? 3.065 3.733 20.555 1.00 82.62 115 PRO A O 1
ATOM 923 N N . SER A 1 116 ? 4.427 5.081 21.698 1.00 85.06 116 SER A N 1
ATOM 924 C CA . SER A 1 116 ? 3.343 5.835 22.340 1.00 85.06 116 SER A CA 1
ATOM 925 C C . SER A 1 116 ? 2.531 6.679 21.360 1.00 85.06 116 SER A C 1
ATOM 927 O O . SER A 1 116 ? 1.354 6.938 21.594 1.00 85.06 116 SER A O 1
ATOM 929 N N . LEU A 1 117 ? 3.155 7.161 20.283 1.00 86.62 117 LEU A N 1
ATOM 930 C CA . LEU A 1 117 ? 2.459 7.927 19.257 1.00 86.62 117 LEU A CA 1
ATOM 931 C C . LEU A 1 117 ? 1.610 7.018 18.366 1.00 86.62 117 LEU A C 1
ATOM 933 O O . LEU A 1 117 ? 0.503 7.419 18.019 1.00 86.62 117 LEU A O 1
ATOM 937 N N . GLN A 1 118 ? 2.117 5.832 18.027 1.00 87.94 118 GLN A N 1
ATOM 938 C CA . GLN A 1 118 ? 1.397 4.853 17.218 1.00 87.94 118 GLN A CA 1
ATOM 939 C C . GLN A 1 118 ? 0.178 4.308 17.967 1.00 87.94 118 GLN A C 1
ATOM 941 O O . GLN A 1 118 ? -0.933 4.471 17.477 1.00 87.94 118 GLN A O 1
ATOM 946 N N . ALA A 1 119 ? 0.356 3.825 19.201 1.00 89.56 119 ALA A N 1
ATOM 947 C CA . ALA A 1 119 ? -0.747 3.341 20.040 1.00 89.56 119 ALA A CA 1
ATOM 948 C C . ALA A 1 119 ? -1.844 4.398 20.236 1.00 89.56 119 ALA A C 1
ATOM 950 O O . ALA A 1 119 ? -3.036 4.114 20.241 1.00 89.56 119 ALA A O 1
ATOM 951 N N . ARG A 1 120 ? -1.455 5.675 20.347 1.00 90.81 120 ARG A N 1
ATOM 952 C CA . ARG A 1 120 ? -2.423 6.773 20.439 1.00 90.81 120 ARG A CA 1
ATOM 953 C C . ARG A 1 120 ? -3.205 6.980 19.143 1.00 90.81 120 ARG A C 1
ATOM 955 O O . ARG A 1 120 ? -4.390 7.283 19.210 1.00 90.81 120 ARG A O 1
ATOM 962 N N . ARG A 1 121 ? -2.545 6.903 17.983 1.00 91.19 121 ARG A N 1
ATOM 963 C CA . ARG A 1 121 ? -3.208 7.025 16.673 1.00 91.19 121 ARG A CA 1
ATOM 964 C C . ARG A 1 121 ? -4.231 5.909 16.497 1.00 91.19 121 ARG A C 1
ATOM 966 O O . ARG A 1 121 ? -5.365 6.199 16.133 1.00 91.19 121 ARG A O 1
ATOM 973 N N . GLU A 1 122 ? -3.838 4.692 16.843 1.00 91.44 122 GLU A N 1
ATOM 974 C CA . GLU A 1 122 ? -4.675 3.502 16.734 1.00 91.44 122 GLU A CA 1
ATOM 975 C C . GLU A 1 122 ? -5.870 3.560 17.693 1.00 91.44 122 GLU A C 1
ATOM 977 O O . GLU A 1 122 ? -7.015 3.434 17.262 1.00 91.44 122 GLU A O 1
ATOM 982 N N . ALA A 1 123 ? -5.642 3.927 18.959 1.00 92.00 123 ALA A N 1
ATOM 983 C CA . ALA A 1 123 ? -6.714 4.137 19.931 1.00 92.00 123 ALA A CA 1
ATOM 984 C C . ALA A 1 123 ? -7.723 5.211 19.488 1.00 92.00 123 ALA A C 1
ATOM 986 O O . ALA A 1 123 ? -8.930 5.040 19.663 1.00 92.00 123 ALA A O 1
ATOM 987 N N . VAL A 1 124 ? -7.247 6.324 18.913 1.00 92.19 124 VAL A N 1
ATOM 988 C CA . VAL A 1 124 ? -8.116 7.383 18.368 1.00 92.19 124 VAL A CA 1
ATOM 989 C C . VAL A 1 124 ? -8.934 6.859 17.190 1.00 92.19 124 VAL A C 1
ATOM 991 O O . VAL A 1 124 ? -10.138 7.106 17.145 1.00 92.19 124 VAL A O 1
ATOM 994 N N . ALA A 1 125 ? -8.306 6.127 16.269 1.00 91.94 125 ALA A N 1
ATOM 995 C CA . ALA A 1 125 ? -8.987 5.547 15.120 1.00 91.94 125 ALA A CA 1
ATOM 996 C C . ALA A 1 125 ? -10.051 4.532 15.547 1.00 91.94 125 ALA A C 1
ATOM 998 O O . ALA A 1 125 ? -11.196 4.649 15.134 1.00 91.94 125 ALA A O 1
ATOM 999 N N . ARG A 1 126 ? -9.742 3.624 16.478 1.00 91.56 126 ARG A N 1
ATOM 1000 C CA . ARG A 1 126 ? -10.726 2.674 17.018 1.00 91.56 126 ARG A CA 1
ATOM 1001 C C . ARG A 1 126 ? -11.865 3.353 17.774 1.00 91.56 126 ARG A C 1
ATOM 1003 O O . ARG A 1 126 ? -13.015 2.958 17.622 1.00 91.56 126 ARG A O 1
ATOM 1010 N N . CYS A 1 127 ? -11.593 4.406 18.546 1.00 91.75 127 CYS A N 1
ATOM 1011 C CA . CYS A 1 127 ? -12.661 5.182 19.187 1.00 91.75 127 CYS A CA 1
ATOM 1012 C C . CYS A 1 127 ? -13.584 5.857 18.161 1.00 91.75 127 CYS A C 1
ATOM 1014 O O . CYS A 1 127 ? -14.780 5.993 18.410 1.00 91.75 127 CYS A O 1
ATOM 1016 N N . HIS A 1 128 ? -13.045 6.290 17.025 1.00 92.38 128 HIS A N 1
ATOM 1017 C CA . HIS A 1 128 ? -13.841 6.842 15.937 1.00 92.38 128 HIS A CA 1
ATOM 1018 C C . HIS A 1 128 ? -14.649 5.743 15.225 1.00 92.38 128 HIS A C 1
ATOM 1020 O O . HIS A 1 128 ? -15.868 5.853 15.118 1.00 92.38 128 HIS A O 1
ATOM 1026 N N . ASP A 1 129 ? -13.992 4.655 14.824 1.00 89.38 129 ASP A N 1
ATOM 1027 C CA . ASP A 1 129 ? -14.567 3.604 13.981 1.00 89.38 129 ASP A CA 1
ATOM 1028 C C . ASP A 1 129 ? -15.559 2.702 14.746 1.00 89.38 129 ASP A C 1
ATOM 1030 O O . ASP A 1 129 ? -16.633 2.388 14.240 1.00 89.38 129 ASP A O 1
ATOM 1034 N N . GLU A 1 130 ? -15.251 2.310 15.991 1.00 90.12 130 GLU A N 1
ATOM 1035 C CA . GLU A 1 130 ? -16.084 1.379 16.777 1.00 90.12 130 GLU A CA 1
ATOM 1036 C C . GLU A 1 130 ? -17.204 2.065 17.577 1.00 90.12 130 GLU A C 1
ATOM 1038 O O . GLU A 1 130 ? -18.196 1.426 17.961 1.00 90.12 130 GLU A O 1
ATOM 1043 N N . LEU A 1 131 ? -17.016 3.343 17.923 1.00 89.31 131 LEU A N 1
ATOM 1044 C CA . LEU A 1 131 ? -17.919 4.082 18.814 1.00 89.31 131 LEU A CA 1
ATOM 1045 C C . LEU A 1 131 ? -18.622 5.258 18.128 1.00 89.31 131 LEU A C 1
ATOM 1047 O O . LEU A 1 131 ? -19.556 5.798 18.720 1.00 89.31 131 LEU A O 1
ATOM 1051 N N . GLY A 1 132 ? -18.201 5.657 16.923 1.00 87.75 132 GLY A N 1
ATOM 1052 C CA . GLY A 1 132 ? -18.775 6.795 16.200 1.00 87.75 132 GLY A CA 1
ATOM 1053 C C . GLY A 1 132 ? -18.565 8.135 16.911 1.00 87.75 132 GLY A C 1
ATOM 1054 O O . GLY A 1 132 ? -19.391 9.038 16.785 1.00 87.75 132 GLY A O 1
ATOM 1055 N N . LEU A 1 133 ? -17.509 8.257 17.723 1.00 89.19 133 LEU A N 1
ATOM 1056 C CA . LEU A 1 133 ? -17.251 9.471 18.496 1.00 89.19 133 LEU A CA 1
ATOM 1057 C C . LEU A 1 133 ? -16.682 10.586 17.620 1.00 89.19 133 LEU A C 1
ATOM 1059 O O . LEU A 1 133 ? -15.797 10.377 16.793 1.00 89.19 133 LEU A O 1
ATOM 1063 N N . THR A 1 134 ? -17.137 11.810 17.875 1.00 89.25 134 THR A N 1
ATOM 1064 C CA . THR A 1 134 ? -16.595 13.005 17.216 1.00 89.25 134 THR A CA 1
ATOM 1065 C C . THR A 1 134 ? -15.191 13.336 17.729 1.00 89.25 134 THR A C 1
ATOM 1067 O O . THR A 1 134 ? -14.850 13.060 18.882 1.00 89.25 134 THR A O 1
ATOM 1070 N N . CYS A 1 135 ? -14.380 14.027 16.919 1.00 88.69 135 CYS A N 1
ATOM 1071 C CA . CYS A 1 135 ? -13.030 14.454 17.314 1.00 88.69 135 CYS A CA 1
ATOM 1072 C C . CYS A 1 135 ? -13.003 15.259 18.627 1.00 88.69 135 CYS A C 1
ATOM 1074 O O . CYS A 1 135 ? -12.043 15.155 19.389 1.00 88.69 135 CYS A O 1
ATOM 1076 N N . LYS A 1 136 ? -14.055 16.043 18.907 1.00 88.50 136 LYS A N 1
ATOM 1077 C CA . LYS A 1 136 ? -14.188 16.808 20.156 1.00 88.50 136 LYS A CA 1
ATOM 1078 C C . LYS A 1 136 ? -14.369 15.881 21.362 1.00 88.50 136 LYS A C 1
ATOM 1080 O O . LYS A 1 136 ? -13.625 16.002 22.327 1.00 88.50 136 LYS A O 1
ATOM 1085 N N . GLN A 1 137 ? -15.291 14.922 21.266 1.00 87.94 137 GLN A N 1
ATOM 1086 C CA . GLN A 1 137 ? -15.554 13.943 22.328 1.00 87.94 137 GLN A CA 1
ATOM 1087 C C . GLN A 1 137 ? -14.340 13.051 22.587 1.00 87.94 137 GLN A C 1
ATOM 1089 O O . GLN A 1 137 ? -13.986 12.806 23.733 1.00 87.94 137 GLN A O 1
ATOM 1094 N N . ILE A 1 138 ? -13.655 12.600 21.533 1.00 89.12 138 ILE A N 1
ATOM 1095 C CA . ILE A 1 138 ? -12.403 11.848 21.678 1.00 89.12 138 ILE A CA 1
ATOM 1096 C C . ILE A 1 138 ? -11.362 12.710 22.406 1.00 89.12 138 ILE A C 1
ATOM 1098 O O . ILE A 1 138 ? -10.704 12.232 23.325 1.00 89.12 138 ILE A O 1
ATOM 1102 N N . GLY A 1 139 ? -11.245 13.995 22.065 1.00 87.56 139 GLY A N 1
ATOM 1103 C CA . GLY A 1 139 ? -10.326 14.930 22.718 1.00 87.56 139 GLY A CA 1
ATOM 1104 C C . GLY A 1 139 ? -10.452 14.973 24.243 1.00 87.56 139 GLY A C 1
ATOM 1105 O O . GLY A 1 139 ? -9.434 14.984 24.940 1.00 87.56 139 GLY A O 1
ATOM 1106 N N . GLU A 1 140 ? -11.679 14.904 24.762 1.00 88.81 140 GLU A N 1
ATOM 1107 C CA . GLU A 1 140 ? -11.976 14.877 26.201 1.00 88.81 140 GLU A CA 1
ATOM 1108 C C . GLU A 1 140 ? -11.368 13.642 26.893 1.00 88.81 140 GLU A C 1
ATOM 1110 O O . GLU A 1 140 ? -10.778 13.762 27.967 1.00 88.81 140 GLU A O 1
ATOM 1115 N N . TYR A 1 141 ? -11.398 12.472 26.246 1.00 86.00 141 TYR A N 1
ATOM 1116 C CA . TYR A 1 141 ? -10.825 11.229 26.784 1.00 86.00 141 TYR A CA 1
ATOM 1117 C C . TYR A 1 141 ? -9.291 11.144 26.682 1.00 86.00 141 TYR A C 1
ATOM 1119 O O . TYR A 1 141 ? -8.667 10.345 27.387 1.00 86.00 141 TYR A O 1
ATOM 1127 N N . PHE A 1 142 ? -8.664 11.975 25.843 1.00 85.69 142 PHE A N 1
ATOM 1128 C CA . PHE A 1 142 ? -7.210 12.031 25.646 1.00 85.69 142 PHE A CA 1
ATOM 1129 C C . PHE A 1 142 ? -6.595 13.293 26.272 1.00 85.69 142 PHE A C 1
ATOM 1131 O O . PHE A 1 142 ? -5.843 14.020 25.620 1.00 85.69 142 PHE A O 1
ATOM 1138 N N . SER A 1 143 ? -6.907 13.549 27.547 1.00 84.12 143 SER A N 1
ATOM 1139 C CA . SER A 1 143 ? -6.379 14.683 28.328 1.00 84.12 143 SER A CA 1
ATOM 1140 C C . SER A 1 143 ? -6.734 16.061 27.751 1.00 84.12 143 SER A C 1
ATOM 1142 O O . SER A 1 143 ? -5.893 16.961 27.731 1.00 84.12 143 SER A O 1
ATOM 1144 N N . GLY A 1 144 ? -7.964 16.228 27.257 1.00 79.94 144 GLY A N 1
ATOM 1145 C CA . GLY A 1 144 ? -8.458 17.520 26.768 1.00 79.94 144 GLY A CA 1
ATOM 1146 C C . GLY A 1 144 ? -7.758 18.002 25.495 1.00 79.94 144 GLY A C 1
ATOM 1147 O O . GLY A 1 144 ? -7.488 19.192 25.335 1.00 79.94 144 GLY A O 1
ATOM 1148 N N . ARG A 1 145 ? -7.406 17.088 24.584 1.00 84.69 145 ARG A N 1
ATOM 1149 C CA . ARG A 1 145 ? -6.829 17.463 23.285 1.00 84.69 145 ARG A CA 1
ATOM 1150 C C . ARG A 1 145 ? -7.857 18.220 22.449 1.00 84.69 145 ARG A C 1
ATOM 1152 O O . ARG A 1 145 ? -9.002 17.801 22.335 1.00 84.69 145 ARG A O 1
ATOM 1159 N N . GLY A 1 146 ? -7.420 19.300 21.802 1.00 87.06 146 GLY A N 1
ATOM 1160 C CA . GLY A 1 146 ? -8.256 20.022 20.844 1.00 87.06 146 GLY A CA 1
ATOM 1161 C C . GLY A 1 146 ? -8.673 19.135 19.665 1.00 87.06 146 GLY A C 1
ATOM 1162 O O . GLY A 1 146 ? -7.916 18.256 19.243 1.00 87.06 146 GLY A O 1
ATOM 1163 N N . ALA A 1 147 ? -9.858 19.396 19.108 1.00 86.00 147 ALA A N 1
ATOM 1164 C CA . ALA A 1 147 ? -10.434 18.604 18.018 1.00 86.00 147 ALA A CA 1
ATOM 1165 C C . ALA A 1 147 ? -9.506 18.500 16.789 1.00 86.00 147 ALA A C 1
ATOM 1167 O O . ALA A 1 147 ? -9.403 17.432 16.191 1.00 86.00 147 ALA A O 1
ATOM 1168 N N . GLU A 1 148 ? -8.761 19.561 16.462 1.00 87.31 148 GLU A N 1
ATOM 1169 C CA . GLU A 1 148 ? -7.779 19.569 15.363 1.00 87.31 148 GLU A CA 1
ATOM 1170 C C . GLU A 1 148 ? -6.605 18.607 15.583 1.00 87.31 148 GLU A C 1
ATOM 1172 O O . GLU A 1 148 ? -6.161 17.903 14.670 1.00 87.31 148 GLU A O 1
ATOM 1177 N N . ALA A 1 149 ? -6.121 18.515 16.824 1.00 86.94 149 ALA A N 1
ATOM 1178 C CA . ALA A 1 149 ? -5.054 17.585 17.169 1.00 86.94 149 ALA A CA 1
ATOM 1179 C C . ALA A 1 149 ? -5.530 16.129 17.046 1.00 86.94 149 ALA A C 1
ATOM 1181 O O . ALA A 1 149 ? -4.766 15.268 16.606 1.00 86.94 149 ALA A O 1
ATOM 1182 N N . VAL A 1 150 ? -6.788 15.854 17.404 1.00 89.38 150 VAL A N 1
ATOM 1183 C CA . VAL A 1 150 ? -7.408 14.532 17.240 1.00 89.38 150 VAL A CA 1
ATOM 1184 C C . VAL A 1 150 ? -7.629 14.211 15.764 1.00 89.38 150 VAL A C 1
ATOM 1186 O O . VAL A 1 150 ? -7.261 13.124 15.329 1.00 89.38 150 VAL A O 1
ATOM 1189 N N . ARG A 1 151 ? -8.123 15.168 14.971 1.00 89.94 151 ARG A N 1
ATOM 1190 C CA . ARG A 1 151 ? -8.305 15.012 13.520 1.00 89.94 151 ARG A CA 1
ATOM 1191 C C . ARG A 1 151 ? -6.992 14.664 12.816 1.00 89.94 151 ARG A C 1
ATOM 1193 O O . ARG A 1 151 ? -6.946 13.742 12.010 1.00 89.94 151 ARG A O 1
ATOM 1200 N N . THR A 1 152 ? -5.905 15.340 13.185 1.00 89.75 152 THR A N 1
ATOM 1201 C CA . THR A 1 152 ? -4.563 15.047 12.655 1.00 89.75 152 THR A CA 1
ATOM 1202 C C . THR A 1 152 ? -4.095 13.634 13.022 1.00 89.75 152 THR A C 1
ATOM 1204 O O . THR A 1 152 ? -3.470 12.954 12.208 1.00 89.75 152 THR A O 1
ATOM 1207 N N . LEU A 1 153 ? -4.369 13.180 14.250 1.00 89.50 153 LEU A N 1
ATOM 1208 C CA . LEU A 1 153 ? -4.037 11.818 14.680 1.00 89.50 153 LEU A CA 1
ATOM 1209 C C . LEU A 1 153 ? -4.844 10.772 13.910 1.00 89.50 153 LEU A C 1
ATOM 1211 O O . LEU A 1 153 ? -4.248 9.803 13.450 1.00 89.50 153 LEU A O 1
ATOM 1215 N N . LEU A 1 154 ? -6.145 11.005 13.732 1.00 90.94 154 LEU A N 1
ATOM 1216 C CA . LEU A 1 154 ? -7.043 10.128 12.985 1.00 90.94 154 LEU A CA 1
ATOM 1217 C C . LEU A 1 154 ? -6.606 9.996 11.521 1.00 90.94 154 LEU A C 1
ATOM 1219 O O . LEU A 1 154 ? -6.406 8.884 11.044 1.00 90.94 154 LEU A O 1
ATOM 1223 N N . HIS A 1 155 ? -6.352 11.117 10.842 1.00 89.12 155 HIS A N 1
ATOM 1224 C CA . HIS A 1 155 ? -5.882 11.112 9.455 1.00 89.12 155 HIS A CA 1
ATOM 1225 C C . HIS A 1 155 ? -4.569 10.331 9.299 1.00 89.12 155 HIS A C 1
ATOM 1227 O O . HIS A 1 155 ? -4.398 9.545 8.373 1.00 89.12 155 HIS A O 1
ATOM 1233 N N . ARG A 1 156 ? -3.620 10.516 10.227 1.00 88.75 156 ARG A N 1
ATOM 1234 C CA . ARG A 1 156 ? -2.347 9.778 10.201 1.00 88.75 156 ARG A CA 1
ATOM 1235 C C . ARG A 1 156 ? -2.513 8.290 10.502 1.00 88.75 156 ARG A C 1
ATOM 1237 O O . ARG A 1 156 ? -1.732 7.504 9.980 1.00 88.75 156 ARG A O 1
ATOM 1244 N N . ALA A 1 157 ? -3.478 7.915 11.339 1.00 89.25 157 ALA A N 1
ATOM 1245 C CA . ALA A 1 157 ? -3.807 6.515 11.590 1.00 89.25 157 ALA A CA 1
ATOM 1246 C C . ALA A 1 157 ? -4.361 5.855 10.319 1.00 89.25 157 ALA A C 1
ATOM 1248 O O . ALA A 1 157 ? -3.873 4.813 9.897 1.00 89.25 157 ALA A O 1
ATOM 1249 N N . GLN A 1 158 ? -5.316 6.513 9.659 1.00 88.94 158 GLN A N 1
ATOM 1250 C CA . GLN A 1 158 ? -5.928 6.025 8.423 1.00 88.94 158 GLN A CA 1
ATOM 1251 C C . GLN A 1 158 ? -4.913 5.902 7.284 1.00 88.94 158 GLN A C 1
ATOM 1253 O O . GLN A 1 158 ? -4.869 4.866 6.630 1.00 88.94 158 GLN A O 1
ATOM 1258 N N . ALA A 1 159 ? -4.051 6.904 7.092 1.00 86.31 159 ALA A N 1
ATOM 1259 C CA . ALA A 1 159 ? -2.994 6.846 6.084 1.00 86.31 159 ALA A CA 1
ATOM 1260 C C . ALA A 1 159 ? -2.025 5.674 6.323 1.00 86.31 159 ALA A C 1
ATOM 1262 O O . ALA A 1 159 ? -1.680 4.965 5.384 1.00 86.31 159 ALA A O 1
ATOM 1263 N N . ALA A 1 160 ? -1.627 5.431 7.578 1.00 82.94 160 ALA A N 1
ATOM 1264 C CA . ALA A 1 160 ? -0.764 4.300 7.918 1.00 82.94 160 ALA A CA 1
ATOM 1265 C C . ALA A 1 160 ? -1.452 2.949 7.654 1.00 82.94 160 ALA A C 1
ATOM 1267 O O . ALA A 1 160 ? -0.836 2.052 7.092 1.00 82.94 160 ALA A O 1
ATOM 1268 N N . ARG A 1 161 ? -2.742 2.817 7.995 1.00 85.12 161 ARG A N 1
ATOM 1269 C CA . ARG A 1 161 ? -3.523 1.604 7.700 1.00 85.12 161 ARG A CA 1
ATOM 1270 C C . ARG A 1 161 ? -3.697 1.372 6.197 1.00 85.12 161 ARG A C 1
ATOM 1272 O O . ARG A 1 161 ? -3.641 0.233 5.762 1.00 85.12 161 ARG A O 1
ATOM 1279 N N . GLN A 1 162 ? -3.885 2.427 5.402 1.00 78.25 162 GLN A N 1
ATOM 1280 C CA . GLN A 1 162 ? -3.967 2.321 3.939 1.00 78.25 162 GLN A CA 1
ATOM 1281 C C . GLN A 1 162 ? -2.642 1.875 3.320 1.00 78.25 162 GLN A C 1
ATOM 1283 O O . GLN A 1 162 ? -2.645 1.040 2.42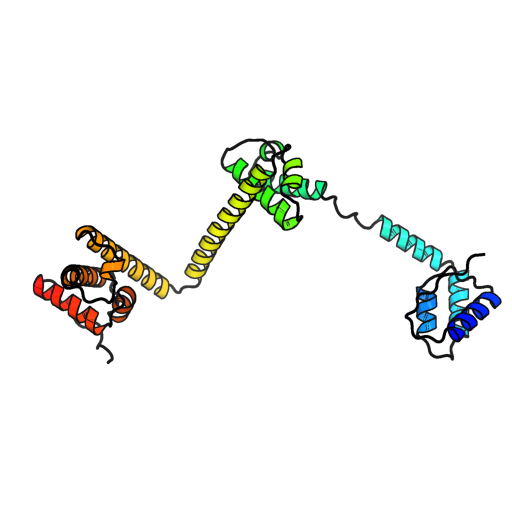3 1.00 78.25 162 GLN A O 1
ATOM 1288 N N . GLN A 1 163 ? -1.518 2.406 3.809 1.00 77.06 163 GLN A N 1
ATOM 1289 C CA . GLN A 1 163 ? -0.189 1.961 3.387 1.00 77.06 163 GLN A CA 1
ATOM 1290 C C . GLN A 1 163 ? 0.034 0.489 3.739 1.00 77.06 163 GLN A C 1
ATOM 1292 O O . GLN A 1 163 ? 0.397 -0.283 2.861 1.00 77.06 163 GLN A O 1
ATOM 1297 N N . GLN A 1 164 ? -0.280 0.090 4.975 1.00 79.12 164 GLN A N 1
ATOM 1298 C CA . GLN A 1 164 ? -0.161 -1.305 5.397 1.00 79.12 164 GLN A CA 1
ATOM 1299 C C . GLN A 1 164 ? -1.058 -2.233 4.571 1.00 79.12 164 GLN A C 1
ATOM 1301 O O . GLN A 1 164 ? -0.604 -3.274 4.124 1.00 79.12 164 GLN A O 1
ATOM 1306 N N . ALA A 1 165 ? -2.309 -1.844 4.312 1.00 72.75 165 ALA A N 1
ATOM 1307 C CA . ALA A 1 165 ? -3.217 -2.634 3.485 1.00 72.75 165 ALA A CA 1
ATOM 1308 C C . ALA A 1 165 ? -2.687 -2.800 2.054 1.00 72.75 165 ALA A C 1
ATOM 1310 O O . ALA A 1 165 ? -2.755 -3.891 1.504 1.00 72.75 165 ALA A O 1
ATOM 1311 N N . ALA A 1 166 ? -2.109 -1.746 1.469 1.00 70.62 166 ALA A N 1
ATOM 1312 C CA . ALA A 1 166 ? -1.481 -1.839 0.156 1.00 70.62 166 ALA A CA 1
ATOM 1313 C C . ALA A 1 166 ? -0.257 -2.772 0.164 1.00 70.62 166 ALA A C 1
ATOM 1315 O O . ALA A 1 166 ? -0.065 -3.533 -0.781 1.00 70.62 166 ALA A O 1
ATOM 1316 N N . GLU A 1 167 ? 0.559 -2.743 1.221 1.00 73.38 167 GLU A N 1
ATOM 1317 C CA . GLU A 1 167 ? 1.696 -3.657 1.390 1.00 73.38 167 GLU A CA 1
ATOM 1318 C C . GLU A 1 167 ? 1.240 -5.114 1.562 1.00 73.38 167 GLU A C 1
ATOM 1320 O O . GLU A 1 167 ? 1.782 -6.009 0.912 1.00 73.38 167 GLU A O 1
ATOM 1325 N N . ASP A 1 168 ? 0.206 -5.348 2.370 1.00 70.88 168 ASP A N 1
ATOM 1326 C CA . ASP A 1 168 ? -0.380 -6.669 2.595 1.00 70.88 168 ASP A CA 1
ATOM 1327 C C . ASP A 1 168 ? -1.031 -7.216 1.312 1.00 70.88 168 ASP A C 1
ATOM 1329 O O . ASP A 1 168 ? -0.884 -8.398 0.996 1.00 70.88 168 ASP A O 1
ATOM 1333 N N . ASP A 1 169 ? -1.710 -6.366 0.537 1.00 73.19 169 ASP A N 1
ATOM 1334 C CA . ASP A 1 169 ? -2.281 -6.727 -0.762 1.00 73.19 169 ASP A CA 1
ATOM 1335 C C . ASP A 1 169 ? -1.181 -7.088 -1.763 1.00 73.19 169 ASP A C 1
ATOM 1337 O O . ASP A 1 169 ? -1.287 -8.101 -2.453 1.00 73.19 169 ASP A O 1
ATOM 1341 N N . VAL A 1 170 ? -0.084 -6.324 -1.811 1.00 72.50 170 VAL A N 1
ATOM 1342 C CA . VAL A 1 170 ? 1.087 -6.668 -2.633 1.00 72.50 170 VAL A CA 1
ATOM 1343 C C . VAL A 1 170 ? 1.680 -8.005 -2.194 1.00 72.50 170 VAL A C 1
ATOM 1345 O O . VAL A 1 170 ? 1.983 -8.838 -3.047 1.00 72.50 170 VAL A O 1
ATOM 1348 N N . HIS A 1 171 ? 1.816 -8.250 -0.890 1.00 72.25 171 HIS A N 1
ATOM 1349 C CA . HIS A 1 171 ? 2.345 -9.511 -0.376 1.00 72.25 171 HIS A CA 1
ATOM 1350 C C . HIS A 1 171 ? 1.452 -10.698 -0.751 1.00 72.25 171 HIS A C 1
ATOM 1352 O O . HIS A 1 171 ? 1.943 -11.705 -1.258 1.00 72.25 171 HIS A O 1
ATOM 1358 N N . ARG A 1 172 ? 0.132 -10.568 -0.584 1.00 69.19 172 ARG A N 1
ATOM 1359 C CA . ARG A 1 172 ? -0.838 -11.598 -0.984 1.00 69.19 172 ARG A CA 1
ATOM 1360 C C . ARG A 1 172 ? -0.818 -11.850 -2.479 1.00 69.19 172 ARG A C 1
ATOM 1362 O O . ARG A 1 172 ? -0.793 -13.001 -2.901 1.00 69.19 172 ARG A O 1
ATOM 1369 N N . LEU A 1 173 ? -0.796 -10.791 -3.285 1.00 69.75 173 LEU A N 1
ATOM 1370 C CA . LEU A 1 173 ? -0.670 -10.917 -4.733 1.00 69.75 173 LEU A CA 1
ATOM 1371 C C . LEU A 1 173 ? 0.616 -11.666 -5.085 1.00 69.75 173 LEU A C 1
ATOM 1373 O O . LEU A 1 173 ? 0.572 -12.579 -5.896 1.00 69.75 173 LEU A O 1
ATOM 1377 N N . MET A 1 174 ? 1.734 -11.361 -4.423 1.00 69.25 174 MET A N 1
ATOM 1378 C CA . MET A 1 174 ? 2.998 -12.077 -4.610 1.00 69.25 174 MET A CA 1
ATOM 1379 C C . MET A 1 174 ? 2.927 -13.551 -4.189 1.00 69.25 174 MET A C 1
ATOM 1381 O O . MET A 1 174 ? 3.510 -14.399 -4.863 1.00 69.25 174 MET A O 1
ATOM 1385 N N . GLU A 1 175 ? 2.211 -13.881 -3.113 1.00 73.75 175 GLU A N 1
ATOM 1386 C CA . GLU A 1 175 ? 1.984 -15.265 -2.680 1.00 73.75 175 GLU A CA 1
ATOM 1387 C C . GLU A 1 175 ? 1.108 -16.051 -3.661 1.00 73.75 175 GLU A C 1
ATOM 1389 O O . GLU A 1 175 ? 1.375 -17.228 -3.904 1.00 73.75 175 GLU A O 1
ATOM 1394 N N . MET A 1 176 ? 0.110 -15.396 -4.259 1.00 66.69 176 MET A N 1
ATOM 1395 C CA . MET A 1 176 ? -0.794 -15.984 -5.252 1.00 66.69 176 MET A CA 1
ATOM 1396 C C . MET A 1 176 ? -0.124 -16.258 -6.602 1.00 66.69 176 MET A C 1
ATOM 1398 O O . MET A 1 176 ? -0.657 -17.032 -7.396 1.00 66.69 176 MET A O 1
ATOM 1402 N N . LEU A 1 177 ? 1.036 -15.654 -6.868 1.00 74.12 177 LEU A N 1
ATOM 1403 C CA . LEU A 1 177 ? 1.804 -15.921 -8.077 1.00 74.12 177 LEU A CA 1
ATOM 1404 C C . LEU A 1 177 ? 2.568 -17.237 -7.965 1.00 74.12 177 LEU A C 1
ATOM 1406 O O . LEU A 1 177 ? 3.239 -17.518 -6.964 1.00 74.12 177 LEU A O 1
ATOM 1410 N N . THR A 1 178 ? 2.545 -17.996 -9.053 1.00 77.38 178 THR A N 1
ATOM 1411 C CA . THR A 1 178 ? 3.406 -19.162 -9.249 1.00 77.38 178 THR A CA 1
ATOM 1412 C C . THR A 1 178 ? 4.882 -18.749 -9.271 1.00 77.38 178 THR A C 1
ATOM 1414 O O . THR A 1 178 ? 5.233 -17.614 -9.604 1.00 77.38 178 THR A O 1
ATOM 1417 N N . GLU A 1 179 ? 5.789 -19.677 -8.958 1.00 75.69 179 GLU A N 1
ATOM 1418 C CA . GLU A 1 179 ? 7.238 -19.411 -8.976 1.00 75.69 179 GLU A CA 1
ATOM 1419 C C . GLU A 1 179 ? 7.721 -18.913 -10.356 1.00 75.69 179 GLU A C 1
ATOM 1421 O O . GLU A 1 179 ? 8.590 -18.043 -10.455 1.00 75.69 179 GLU A O 1
ATOM 1426 N N . ALA A 1 180 ? 7.094 -19.401 -11.432 1.00 71.62 180 ALA A N 1
ATOM 1427 C CA . ALA A 1 180 ? 7.350 -18.955 -12.799 1.00 71.62 180 ALA A CA 1
ATOM 1428 C C . ALA A 1 180 ? 6.948 -17.484 -13.021 1.00 71.62 180 ALA A C 1
ATOM 1430 O O . ALA A 1 180 ? 7.713 -16.714 -13.605 1.00 71.62 180 ALA A O 1
ATOM 1431 N N . GLU A 1 181 ? 5.789 -17.063 -12.514 1.00 75.81 181 GLU A N 1
ATOM 1432 C CA . GLU A 1 181 ? 5.325 -15.676 -12.615 1.00 75.81 181 GLU A CA 1
ATOM 1433 C C . GLU A 1 181 ? 6.166 -14.730 -11.755 1.00 75.81 181 GLU A C 1
ATOM 1435 O O . GLU A 1 181 ? 6.518 -13.641 -12.208 1.00 75.81 181 GLU A O 1
ATOM 1440 N N . ARG A 1 182 ? 6.580 -15.156 -10.554 1.00 75.12 182 ARG A N 1
ATOM 1441 C CA . ARG A 1 182 ? 7.514 -14.384 -9.715 1.00 75.12 182 ARG A CA 1
ATOM 1442 C C . ARG A 1 182 ? 8.849 -14.177 -10.420 1.00 75.12 182 ARG A C 1
ATOM 1444 O O . ARG A 1 182 ? 9.399 -13.075 -10.383 1.00 75.12 182 ARG A O 1
ATOM 1451 N N . LYS A 1 183 ? 9.371 -15.217 -11.077 1.00 79.50 183 LYS A N 1
ATOM 1452 C CA . LYS A 1 183 ? 10.603 -15.132 -11.870 1.00 79.50 183 LYS A CA 1
ATOM 1453 C C . LYS A 1 183 ? 10.440 -14.165 -13.046 1.00 79.50 183 LYS A C 1
ATOM 1455 O O . LYS A 1 183 ? 11.287 -13.288 -13.206 1.00 79.50 183 LYS A O 1
ATOM 1460 N N . SER A 1 184 ? 9.331 -14.253 -13.786 1.00 81.12 184 SER A N 1
ATOM 1461 C CA . SER A 1 184 ? 9.015 -13.322 -14.880 1.00 81.12 184 SER A CA 1
ATOM 1462 C C . SER A 1 184 ? 8.900 -11.874 -14.385 1.00 81.12 184 SER A C 1
ATOM 1464 O O . SER A 1 184 ? 9.494 -10.973 -14.974 1.00 81.12 184 SER A O 1
ATOM 1466 N N . LEU A 1 185 ? 8.231 -11.619 -13.254 1.00 82.06 185 LEU A N 1
ATOM 1467 C CA . LEU A 1 185 ? 8.144 -10.272 -12.677 1.00 82.06 185 LEU A CA 1
ATOM 1468 C C . LEU A 1 185 ? 9.505 -9.719 -12.254 1.00 82.06 185 LEU A C 1
ATOM 1470 O O . LEU A 1 185 ? 9.800 -8.561 -12.545 1.00 82.06 185 LEU A O 1
ATOM 1474 N N . LYS A 1 186 ? 10.357 -10.534 -11.619 1.00 84.38 186 LYS A N 1
ATOM 1475 C CA . LYS A 1 186 ? 11.730 -10.132 -11.273 1.00 84.38 186 LYS A CA 1
ATOM 1476 C C . LYS A 1 186 ? 12.538 -9.775 -12.522 1.00 84.38 186 LYS A C 1
ATOM 1478 O O . LYS A 1 186 ? 13.235 -8.764 -12.525 1.00 84.38 186 LYS A O 1
ATOM 1483 N N . GLN A 1 187 ? 12.408 -10.557 -13.593 1.00 86.69 187 GLN A N 1
ATOM 1484 C CA . GLN A 1 187 ? 13.058 -10.276 -14.877 1.00 86.69 187 GLN A CA 1
ATOM 1485 C C . GLN A 1 187 ? 12.533 -8.979 -15.510 1.00 86.69 187 GLN A C 1
ATOM 1487 O O . GLN A 1 187 ? 13.322 -8.163 -15.979 1.00 86.69 187 GLN A O 1
ATOM 1492 N N . ARG A 1 188 ? 11.218 -8.734 -15.469 1.00 87.50 188 ARG A N 1
ATOM 1493 C CA . ARG A 1 188 ? 10.601 -7.489 -15.960 1.00 87.50 188 ARG A CA 1
ATOM 1494 C C . ARG A 1 188 ? 11.040 -6.264 -15.162 1.00 87.50 188 ARG A C 1
ATOM 1496 O O . ARG A 1 188 ? 11.338 -5.234 -15.760 1.00 87.50 188 ARG A O 1
ATOM 1503 N N . ALA A 1 189 ? 11.109 -6.377 -13.837 1.00 87.62 189 ALA A N 1
ATOM 1504 C CA . ALA A 1 189 ? 11.618 -5.319 -12.971 1.00 87.62 189 ALA A CA 1
ATOM 1505 C C . ALA A 1 189 ? 13.084 -5.003 -13.295 1.00 87.62 189 ALA A C 1
ATOM 1507 O O . ALA A 1 189 ? 13.416 -3.846 -13.532 1.00 87.62 189 ALA A O 1
ATOM 1508 N N . LEU A 1 190 ? 13.929 -6.032 -13.424 1.00 88.81 190 LEU A N 1
ATOM 1509 C CA . LEU A 1 190 ? 15.331 -5.869 -13.808 1.00 88.81 190 LEU A CA 1
ATOM 1510 C C . LEU A 1 190 ? 15.482 -5.191 -15.181 1.00 88.81 190 LEU A C 1
ATOM 1512 O O . LEU A 1 190 ? 16.317 -4.304 -15.336 1.00 88.81 190 LEU A O 1
ATOM 1516 N N . ALA A 1 191 ? 14.651 -5.550 -16.165 1.00 88.94 191 ALA A N 1
ATOM 1517 C CA . ALA A 1 191 ? 14.665 -4.924 -17.490 1.00 88.94 191 ALA A CA 1
ATOM 1518 C C . ALA A 1 191 ? 14.346 -3.423 -17.423 1.00 88.94 191 ALA A C 1
ATOM 1520 O O . ALA A 1 191 ? 14.958 -2.631 -18.140 1.00 88.94 191 ALA A O 1
ATOM 1521 N N . LEU A 1 192 ? 13.401 -3.027 -16.563 1.00 90.19 192 LEU A N 1
ATOM 1522 C CA . LEU A 1 192 ? 13.060 -1.621 -16.349 1.00 90.19 192 LEU A CA 1
ATOM 1523 C C . LEU A 1 192 ? 14.186 -0.867 -15.638 1.00 90.19 192 LEU A C 1
ATOM 1525 O O . LEU A 1 192 ? 14.516 0.230 -16.075 1.00 90.19 192 LEU A O 1
ATOM 1529 N N . THR A 1 193 ? 14.825 -1.465 -14.631 1.00 91.19 193 THR A N 1
ATOM 1530 C CA . THR A 1 193 ? 15.984 -0.861 -13.954 1.00 91.19 193 THR A CA 1
ATOM 1531 C C . THR A 1 193 ? 17.144 -0.633 -14.922 1.00 91.19 193 THR A C 1
ATOM 1533 O O . THR A 1 193 ? 17.699 0.459 -14.969 1.00 91.19 193 T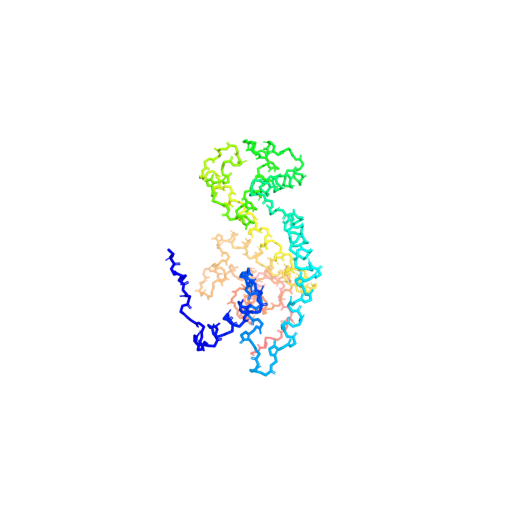HR A O 1
ATOM 1536 N N . ILE A 1 194 ? 17.461 -1.610 -15.777 1.00 91.56 194 ILE A N 1
ATOM 1537 C CA . ILE A 1 194 ? 18.491 -1.455 -16.819 1.00 91.56 194 ILE A CA 1
ATOM 1538 C C . ILE A 1 194 ? 18.132 -0.311 -17.777 1.00 91.56 194 ILE A C 1
ATOM 1540 O O . ILE A 1 194 ? 18.982 0.494 -18.158 1.00 91.56 194 ILE A O 1
ATOM 1544 N N . ALA A 1 195 ? 16.861 -0.219 -18.169 1.00 89.94 195 ALA A N 1
ATOM 1545 C CA . ALA A 1 195 ? 16.393 0.850 -19.039 1.00 89.94 195 ALA A CA 1
ATOM 1546 C C . ALA A 1 195 ? 16.484 2.228 -18.372 1.00 89.94 195 ALA A C 1
ATOM 1548 O O . ALA A 1 195 ? 16.805 3.199 -19.051 1.00 89.94 195 ALA A O 1
ATOM 1549 N N . GLU A 1 196 ? 16.217 2.318 -17.069 1.00 91.81 196 GLU A N 1
ATOM 1550 C CA . GLU A 1 196 ? 16.385 3.534 -16.269 1.00 91.81 196 GLU A CA 1
ATOM 1551 C C . GLU A 1 196 ? 17.854 3.942 -16.162 1.00 91.81 196 GLU A C 1
ATOM 1553 O O . GLU A 1 196 ? 18.171 5.102 -16.403 1.00 91.81 196 GLU A O 1
ATOM 1558 N N . GLU A 1 197 ? 18.761 3.002 -15.891 1.00 93.62 197 GLU A N 1
ATOM 1559 C CA . GLU A 1 197 ? 20.206 3.260 -15.854 1.00 93.62 197 GLU A CA 1
ATOM 1560 C C . GLU A 1 197 ? 20.710 3.826 -17.187 1.00 93.62 197 GLU A C 1
ATOM 1562 O O . GLU A 1 197 ? 21.446 4.815 -17.222 1.00 93.62 197 GLU A O 1
ATOM 1567 N N . ILE A 1 198 ? 20.265 3.242 -18.302 1.00 92.69 198 ILE A N 1
ATOM 1568 C CA . ILE A 1 198 ? 20.615 3.710 -19.646 1.00 92.69 198 ILE A CA 1
ATOM 1569 C C . ILE A 1 198 ? 19.953 5.059 -19.942 1.00 92.69 198 ILE A C 1
ATOM 1571 O O . ILE A 1 198 ? 20.586 5.924 -20.542 1.00 92.69 198 ILE A O 1
ATOM 1575 N N . ALA A 1 199 ? 18.719 5.290 -19.491 1.00 90.50 199 ALA A N 1
ATOM 1576 C CA . ALA A 1 199 ? 18.083 6.600 -19.604 1.00 90.50 199 ALA A CA 1
ATOM 1577 C C . ALA A 1 199 ? 18.911 7.675 -18.895 1.00 90.50 199 ALA A C 1
ATOM 1579 O O . ALA A 1 199 ? 19.262 8.677 -19.514 1.00 90.50 199 ALA A O 1
ATOM 1580 N N . CYS A 1 200 ? 19.299 7.418 -17.645 1.00 92.06 200 CYS A N 1
ATOM 1581 C CA . CYS A 1 200 ? 20.124 8.312 -16.844 1.00 92.06 200 CYS A CA 1
ATOM 1582 C C . CYS A 1 200 ? 21.479 8.588 -17.506 1.00 92.06 200 CYS A C 1
ATOM 1584 O O . CYS A 1 200 ? 21.884 9.745 -17.587 1.00 92.06 200 CYS A O 1
ATOM 1586 N N . LYS A 1 201 ? 22.144 7.557 -18.048 1.00 94.75 201 LYS A N 1
ATOM 1587 C CA . LYS A 1 201 ? 23.412 7.694 -18.789 1.00 94.75 201 LYS A CA 1
ATOM 1588 C C . LYS A 1 201 ? 23.312 8.674 -19.965 1.00 94.75 201 LYS A C 1
ATOM 1590 O O . LYS A 1 201 ? 24.296 9.323 -20.298 1.00 94.75 201 LYS A O 1
ATOM 1595 N N . HIS A 1 202 ? 22.140 8.772 -20.588 1.00 91.69 202 HIS A N 1
ATOM 1596 C CA . HIS A 1 202 ? 21.885 9.626 -21.752 1.00 91.69 202 HIS A CA 1
ATOM 1597 C C . HIS A 1 202 ? 21.083 10.893 -21.421 1.00 91.69 202 HIS A C 1
ATOM 1599 O O . HIS A 1 202 ? 20.566 11.534 -22.337 1.00 91.69 202 HIS A O 1
ATOM 1605 N N . GLU A 1 203 ? 20.949 11.243 -20.137 1.00 92.75 203 GLU A N 1
ATOM 1606 C CA . GLU A 1 203 ? 20.164 12.396 -19.661 1.00 92.75 203 GLU A CA 1
ATOM 1607 C C . GLU A 1 203 ? 18.700 12.369 -20.142 1.00 92.75 203 GLU A C 1
ATOM 1609 O O . GLU A 1 203 ? 18.097 13.385 -20.494 1.00 92.75 203 GLU A O 1
ATOM 1614 N N . ARG A 1 204 ? 18.115 11.168 -20.189 1.00 91.31 204 ARG A N 1
ATOM 1615 C CA . ARG A 1 204 ? 16.723 10.910 -20.574 1.00 91.31 204 ARG A CA 1
ATOM 1616 C C . ARG A 1 204 ? 15.943 10.270 -19.442 1.00 91.31 204 ARG A C 1
ATOM 1618 O O . ARG A 1 204 ? 16.487 9.728 -18.486 1.00 91.31 204 ARG A O 1
ATOM 1625 N N . THR A 1 205 ? 14.628 10.279 -19.598 1.00 90.69 205 THR A N 1
ATOM 1626 C CA . THR A 1 205 ? 13.696 9.582 -18.715 1.00 90.69 205 THR A CA 1
ATOM 1627 C C . THR A 1 205 ? 13.260 8.243 -19.310 1.00 90.69 205 THR A C 1
ATOM 1629 O O . THR A 1 205 ? 13.152 8.073 -20.530 1.00 90.69 205 THR A O 1
ATOM 1632 N N . LEU A 1 206 ? 12.911 7.285 -18.445 1.00 87.62 206 LEU A N 1
ATOM 1633 C CA . LEU A 1 206 ? 12.342 6.003 -18.874 1.00 87.62 206 LEU A CA 1
ATOM 1634 C C . LEU A 1 206 ? 11.064 6.195 -19.714 1.00 87.62 206 LEU A C 1
ATOM 1636 O O . LEU A 1 206 ? 10.830 5.469 -20.684 1.00 87.62 206 LEU A O 1
ATOM 1640 N N . ALA A 1 207 ? 10.250 7.199 -19.381 1.00 87.94 207 ALA A N 1
ATOM 1641 C CA . ALA A 1 207 ? 9.034 7.531 -20.118 1.00 87.94 207 ALA A CA 1
ATOM 1642 C C . ALA A 1 207 ? 9.324 7.925 -21.579 1.00 87.94 207 ALA A C 1
ATOM 1644 O O . ALA A 1 207 ? 8.624 7.475 -22.488 1.00 87.94 207 ALA A O 1
ATOM 1645 N N . GLU A 1 208 ? 10.381 8.702 -21.831 1.00 86.69 208 GLU A N 1
ATOM 1646 C CA . GLU A 1 208 ? 10.794 9.092 -23.185 1.00 86.69 208 GLU A CA 1
ATOM 1647 C C . GLU A 1 208 ? 11.263 7.888 -24.013 1.00 86.69 208 GLU A C 1
ATOM 1649 O O . GLU A 1 208 ? 10.901 7.744 -25.190 1.00 86.69 208 GLU A O 1
ATOM 1654 N N . ILE A 1 209 ? 12.018 6.972 -23.399 1.00 86.94 209 ILE A N 1
ATOM 1655 C CA . ILE A 1 209 ? 12.474 5.738 -24.052 1.00 86.94 209 ILE A CA 1
ATOM 1656 C C . ILE A 1 209 ? 11.276 4.854 -24.425 1.00 86.94 209 ILE A C 1
ATOM 1658 O O . ILE A 1 209 ? 11.203 4.368 -25.560 1.00 86.94 209 ILE A O 1
ATOM 1662 N N . ARG A 1 210 ? 10.303 4.707 -23.516 1.00 87.12 210 ARG A N 1
ATOM 1663 C CA . ARG A 1 210 ? 9.081 3.900 -23.706 1.00 87.12 210 ARG A CA 1
ATOM 1664 C C . ARG A 1 210 ? 8.034 4.557 -24.608 1.00 87.12 210 ARG A C 1
ATOM 1666 O O . ARG A 1 210 ? 7.113 3.886 -25.069 1.00 87.12 210 ARG A O 1
ATOM 1673 N N . ALA A 1 211 ? 8.150 5.853 -24.889 1.00 84.88 211 ALA A N 1
ATOM 1674 C CA . ALA A 1 211 ? 7.190 6.545 -25.736 1.00 84.88 211 ALA A CA 1
ATOM 1675 C C . ALA A 1 211 ? 7.138 5.933 -27.150 1.00 84.88 211 ALA A C 1
ATOM 1677 O O . ALA A 1 211 ? 8.157 5.718 -27.812 1.00 84.88 211 ALA A O 1
ATOM 1678 N N . ARG A 1 212 ? 5.921 5.727 -27.670 1.00 75.69 212 ARG A N 1
ATOM 1679 C CA . ARG A 1 212 ? 5.700 5.205 -29.033 1.00 75.69 212 ARG A CA 1
ATOM 1680 C C . ARG A 1 212 ? 6.126 6.171 -30.140 1.00 75.69 212 ARG A C 1
ATOM 1682 O O . ARG A 1 212 ? 6.306 5.753 -31.281 1.00 75.69 212 ARG A O 1
ATOM 1689 N N . ARG A 1 213 ? 6.298 7.460 -29.824 1.00 78.19 213 ARG A N 1
ATOM 1690 C CA . ARG A 1 213 ? 6.672 8.486 -30.806 1.00 78.19 213 ARG A CA 1
ATOM 1691 C C . ARG A 1 213 ? 8.041 8.180 -31.417 1.00 78.19 213 ARG A C 1
ATOM 1693 O O . ARG A 1 213 ? 9.009 7.875 -30.707 1.00 78.19 213 ARG A O 1
ATOM 1700 N N . ARG A 1 214 ? 8.123 8.279 -32.747 1.00 73.25 214 ARG A N 1
ATOM 1701 C CA . ARG A 1 214 ? 9.392 8.240 -33.480 1.00 73.25 214 ARG A CA 1
ATOM 1702 C C . ARG A 1 214 ? 10.154 9.524 -33.161 1.00 73.25 214 ARG A C 1
ATOM 1704 O O . ARG A 1 214 ? 9.708 10.610 -33.500 1.00 73.25 214 ARG A O 1
ATOM 1711 N N . ALA A 1 215 ? 11.271 9.370 -32.467 1.00 80.31 215 ALA A N 1
ATOM 1712 C CA . ALA A 1 215 ? 12.182 10.446 -32.116 1.00 80.31 215 ALA A CA 1
ATOM 1713 C C . ALA A 1 215 ? 13.587 9.953 -32.484 1.00 80.31 215 ALA A C 1
ATOM 1715 O O . ALA A 1 215 ? 14.102 9.082 -31.777 1.00 80.31 215 ALA A O 1
ATOM 1716 N N . PRO A 1 216 ? 14.177 10.434 -33.595 1.00 82.38 216 PRO A N 1
ATOM 1717 C CA . PRO A 1 216 ? 15.485 9.972 -34.065 1.00 82.38 216 PRO A CA 1
ATOM 1718 C C . PRO A 1 216 ? 16.570 10.083 -32.988 1.00 82.38 216 PRO A C 1
ATOM 1720 O O . PRO A 1 216 ? 17.341 9.150 -32.792 1.00 82.38 216 PRO A O 1
ATOM 1723 N N . ALA A 1 217 ? 16.535 11.159 -32.195 1.00 83.88 217 ALA A N 1
ATOM 1724 C CA . ALA A 1 217 ? 17.456 11.393 -31.082 1.00 83.88 217 ALA A CA 1
ATOM 1725 C C . ALA A 1 217 ? 17.393 10.324 -29.970 1.00 83.88 217 ALA A C 1
ATOM 1727 O O . ALA A 1 217 ? 18.371 10.113 -29.266 1.00 83.88 217 ALA A O 1
ATOM 1728 N N . LEU A 1 218 ? 16.264 9.622 -29.813 1.00 87.62 218 LEU A N 1
ATOM 1729 C CA . LEU A 1 218 ? 16.099 8.564 -28.806 1.00 87.62 218 LEU A CA 1
ATOM 1730 C C . LEU A 1 218 ? 16.373 7.168 -29.370 1.00 87.62 218 LEU A C 1
ATOM 1732 O O . LEU A 1 218 ? 16.297 6.182 -28.641 1.00 87.62 218 LEU A O 1
ATOM 1736 N N . HIS A 1 219 ? 16.634 7.053 -30.672 1.00 88.19 219 HIS A N 1
ATOM 1737 C CA . HIS A 1 219 ? 16.736 5.761 -31.336 1.00 88.19 219 HIS A CA 1
ATOM 1738 C C . HIS A 1 219 ? 17.953 4.963 -30.855 1.00 88.19 219 HIS A C 1
ATOM 1740 O O . HIS A 1 219 ? 17.808 3.788 -30.531 1.00 88.19 219 HIS A O 1
ATOM 1746 N N . GLY A 1 220 ? 19.113 5.613 -30.706 1.00 89.56 220 GLY A N 1
ATOM 1747 C CA . GLY A 1 220 ? 20.312 4.997 -30.125 1.00 89.56 220 GLY A CA 1
ATOM 1748 C C . GLY A 1 220 ? 20.087 4.516 -28.690 1.00 89.56 220 GLY A C 1
ATOM 1749 O O . GLY A 1 220 ? 20.293 3.342 -28.399 1.00 89.56 220 GLY A O 1
ATOM 1750 N N . VAL A 1 221 ? 19.547 5.389 -27.835 1.00 91.81 221 VAL A N 1
ATOM 1751 C CA . VAL A 1 221 ? 19.263 5.091 -26.418 1.00 91.81 221 VAL A CA 1
ATOM 1752 C C . VAL A 1 221 ? 18.278 3.927 -26.268 1.00 91.81 221 VAL A C 1
ATOM 1754 O O . VAL A 1 221 ? 18.454 3.052 -25.428 1.00 91.81 221 VAL A O 1
ATOM 1757 N N . ARG A 1 222 ? 17.246 3.872 -27.119 1.00 92.19 222 ARG A N 1
ATOM 1758 C CA . ARG A 1 222 ? 16.263 2.775 -27.134 1.00 92.19 222 ARG A CA 1
ATOM 1759 C C . ARG A 1 222 ? 16.883 1.444 -27.539 1.00 92.19 222 ARG A C 1
ATOM 1761 O O . ARG A 1 222 ? 16.531 0.426 -26.954 1.00 92.19 222 ARG A O 1
ATOM 1768 N N . ARG A 1 223 ? 17.767 1.453 -28.538 1.00 93.19 223 ARG A N 1
ATOM 1769 C CA . ARG A 1 223 ? 18.488 0.263 -29.003 1.00 93.19 223 ARG A CA 1
ATOM 1770 C C . ARG A 1 223 ? 19.394 -0.296 -27.907 1.00 93.19 223 ARG A C 1
ATOM 1772 O O . ARG A 1 223 ? 19.289 -1.476 -27.594 1.00 93.19 223 ARG A O 1
ATOM 1779 N N . GLU A 1 224 ? 20.165 0.572 -27.254 1.00 94.25 224 GLU A N 1
ATOM 1780 C CA . GLU A 1 224 ? 21.011 0.209 -26.110 1.00 94.25 224 GLU A CA 1
ATOM 1781 C C . GLU A 1 224 ? 20.177 -0.353 -24.946 1.00 94.25 224 GLU A C 1
ATOM 1783 O O . GLU A 1 224 ? 20.467 -1.439 -24.447 1.00 94.25 224 GLU A O 1
ATOM 1788 N N . ALA A 1 225 ? 19.093 0.334 -24.562 1.00 93.19 225 ALA A N 1
ATOM 1789 C CA . ALA A 1 225 ? 18.203 -0.102 -23.484 1.00 93.19 225 ALA A CA 1
ATOM 1790 C C . ALA A 1 225 ? 17.586 -1.481 -23.742 1.00 93.19 225 ALA A C 1
ATOM 1792 O O . ALA A 1 225 ? 17.578 -2.333 -22.856 1.00 93.19 225 ALA A O 1
ATOM 1793 N N . LEU A 1 226 ? 17.092 -1.714 -24.959 1.00 92.75 226 LEU A N 1
ATOM 1794 C CA . LEU A 1 226 ? 16.493 -2.991 -25.340 1.00 92.75 226 LEU A CA 1
ATOM 1795 C C . LEU A 1 226 ? 17.527 -4.115 -25.422 1.00 92.75 226 LEU A C 1
ATOM 1797 O O . LEU A 1 226 ? 17.221 -5.227 -24.998 1.00 92.75 226 LEU A O 1
ATOM 1801 N N . TYR A 1 227 ? 18.731 -3.834 -25.932 1.00 94.06 227 TYR A N 1
ATOM 1802 C CA . TYR A 1 227 ? 19.798 -4.828 -26.022 1.00 94.06 227 TYR A CA 1
ATOM 1803 C C . TYR A 1 227 ? 20.216 -5.314 -24.634 1.00 94.06 227 TYR A C 1
ATOM 1805 O O . TYR A 1 227 ? 20.183 -6.511 -24.361 1.00 94.06 227 TYR A O 1
ATOM 1813 N N . TRP A 1 228 ? 20.534 -4.394 -23.720 1.00 94.44 228 TRP A N 1
ATOM 1814 C CA . TRP A 1 228 ? 20.975 -4.774 -22.377 1.00 94.44 228 TRP A CA 1
ATOM 1815 C C . TRP A 1 228 ? 19.856 -5.373 -21.529 1.00 94.44 228 TRP A C 1
ATOM 1817 O O . TRP A 1 228 ? 20.117 -6.274 -20.731 1.00 94.44 228 TRP A O 1
ATOM 1827 N N . ALA A 1 229 ? 18.612 -4.919 -21.715 1.00 92.50 229 ALA A N 1
ATOM 1828 C CA . ALA A 1 229 ? 17.462 -5.558 -21.091 1.00 92.50 229 ALA A CA 1
ATOM 1829 C C . ALA A 1 229 ? 17.323 -7.010 -21.569 1.00 92.50 229 ALA A C 1
ATOM 1831 O O . ALA A 1 229 ? 17.172 -7.900 -20.738 1.00 92.50 229 ALA A O 1
ATOM 1832 N N . TRP A 1 230 ? 17.425 -7.272 -22.874 1.00 93.00 230 TRP A N 1
ATOM 1833 C CA . TRP A 1 230 ? 17.379 -8.629 -23.423 1.00 93.00 230 TRP A CA 1
ATOM 1834 C C . TRP A 1 230 ? 18.508 -9.512 -22.873 1.00 93.00 230 TRP A C 1
ATOM 1836 O O . TRP A 1 230 ? 18.224 -10.545 -22.262 1.00 93.00 230 TRP A O 1
ATOM 1846 N N . GLU A 1 231 ? 19.757 -9.056 -22.995 1.00 92.50 231 GLU A N 1
ATOM 1847 C CA . GLU A 1 231 ? 20.959 -9.812 -22.614 1.00 92.50 231 GLU A CA 1
ATOM 1848 C C . GLU A 1 231 ? 20.940 -10.237 -21.135 1.00 92.50 231 GLU A C 1
ATOM 1850 O O . GLU A 1 231 ? 21.379 -11.329 -20.783 1.00 92.50 231 GLU A O 1
ATOM 1855 N N . ARG A 1 232 ? 20.401 -9.393 -20.245 1.00 90.56 232 ARG A N 1
ATOM 1856 C CA . ARG A 1 232 ? 20.456 -9.619 -18.789 1.00 90.56 232 ARG A CA 1
ATOM 1857 C C . ARG A 1 232 ? 19.209 -10.255 -18.186 1.00 90.56 232 ARG A C 1
ATOM 1859 O O . ARG A 1 232 ? 19.271 -10.736 -17.056 1.00 90.56 232 ARG A O 1
ATOM 1866 N N . THR A 1 233 ? 18.071 -10.233 -18.878 1.00 86.25 233 THR A N 1
ATOM 1867 C CA . THR A 1 233 ? 16.793 -10.692 -18.300 1.00 86.25 233 THR A CA 1
ATOM 1868 C C . THR A 1 233 ? 16.250 -11.960 -18.939 1.00 86.25 233 THR A C 1
ATOM 1870 O O . THR A 1 233 ? 15.371 -12.590 -18.351 1.00 86.25 233 THR A O 1
ATOM 1873 N N . ASN A 1 234 ? 16.800 -12.379 -20.087 1.00 82.44 234 ASN A N 1
ATOM 1874 C CA . ASN A 1 234 ? 16.339 -13.533 -20.866 1.00 82.44 234 ASN A CA 1
ATOM 1875 C C . ASN A 1 234 ? 14.827 -13.480 -21.184 1.00 82.44 234 ASN A C 1
ATOM 1877 O O . ASN A 1 234 ? 14.179 -14.515 -21.336 1.00 82.44 234 ASN A O 1
ATOM 1881 N N . LEU A 1 235 ? 14.255 -12.271 -21.221 1.00 86.75 235 LEU A N 1
ATOM 1882 C CA . LEU A 1 235 ? 12.860 -12.037 -21.582 1.00 86.75 235 LEU A CA 1
ATOM 1883 C C . LEU A 1 235 ? 12.666 -12.242 -23.085 1.00 86.75 235 LEU A C 1
ATOM 1885 O O . LEU A 1 235 ? 13.511 -11.856 -23.897 1.00 86.75 235 LEU A O 1
ATOM 1889 N N . GLY A 1 236 ? 11.511 -12.789 -23.460 1.00 87.88 236 GLY A N 1
ATOM 1890 C CA . GLY A 1 236 ? 11.140 -12.917 -24.867 1.00 87.88 236 GLY A CA 1
ATOM 1891 C C . GLY A 1 236 ? 10.827 -11.563 -25.520 1.00 87.88 236 GLY A C 1
ATOM 1892 O O . GLY A 1 236 ? 10.482 -10.585 -24.851 1.00 87.88 236 GLY A O 1
ATOM 1893 N N . TRP A 1 237 ? 10.853 -11.511 -26.857 1.00 89.75 237 TRP A N 1
ATOM 1894 C CA . TRP A 1 237 ? 10.559 -10.284 -27.618 1.00 89.75 237 TRP A CA 1
ATOM 1895 C C . TRP A 1 237 ? 9.183 -9.694 -27.325 1.00 89.75 237 TRP A C 1
ATOM 1897 O O . TRP A 1 237 ? 9.028 -8.475 -27.312 1.00 89.75 237 TRP A O 1
ATOM 1907 N N . SER A 1 238 ? 8.184 -10.544 -27.086 1.00 87.12 238 SER A N 1
ATOM 1908 C CA . SER A 1 238 ? 6.827 -10.107 -26.750 1.00 87.12 238 SER A CA 1
ATOM 1909 C C . SER A 1 238 ? 6.771 -9.415 -25.390 1.00 87.12 238 SER A C 1
ATOM 1911 O O . SER A 1 238 ? 6.081 -8.409 -25.248 1.00 87.12 238 SER A O 1
ATOM 1913 N N . GLU A 1 239 ? 7.528 -9.900 -24.406 1.00 88.00 239 GLU A N 1
ATOM 1914 C CA . GLU A 1 239 ? 7.563 -9.315 -23.062 1.00 88.00 239 GLU A CA 1
ATOM 1915 C C . GLU A 1 239 ? 8.313 -7.983 -23.060 1.00 88.00 239 GLU A C 1
ATOM 1917 O O . GLU A 1 239 ? 7.803 -6.987 -22.548 1.00 88.00 239 GLU A O 1
ATOM 1922 N N . LEU A 1 240 ? 9.473 -7.921 -23.722 1.00 88.56 240 LEU A N 1
ATOM 1923 C CA . LEU A 1 240 ? 10.179 -6.657 -23.945 1.00 88.56 240 LEU A CA 1
ATOM 1924 C C . LEU A 1 240 ? 9.318 -5.681 -24.761 1.00 88.56 240 LEU A C 1
ATOM 1926 O O . LEU A 1 240 ? 9.243 -4.495 -24.449 1.00 88.56 240 LEU A O 1
ATOM 1930 N N . GLY A 1 241 ? 8.592 -6.172 -25.764 1.00 88.50 241 GLY A N 1
ATOM 1931 C CA . GLY A 1 241 ? 7.628 -5.384 -26.525 1.00 88.50 241 GLY A CA 1
ATOM 1932 C C . GLY A 1 241 ? 6.559 -4.748 -25.639 1.00 88.50 241 GLY A C 1
ATOM 1933 O O . GLY A 1 241 ? 6.347 -3.536 -25.701 1.00 88.50 241 GLY A O 1
ATOM 1934 N N . GLN A 1 242 ? 5.939 -5.527 -24.751 1.00 88.81 242 GLN A N 1
ATOM 1935 C CA . GLN A 1 242 ? 4.956 -5.021 -23.789 1.00 88.81 242 GLN A CA 1
ATOM 1936 C C . GLN A 1 242 ? 5.561 -3.979 -22.841 1.00 88.81 242 GLN A C 1
ATOM 1938 O O . GLN A 1 242 ? 4.969 -2.913 -22.650 1.00 88.81 242 GLN A O 1
ATOM 1943 N N . LEU A 1 243 ? 6.758 -4.231 -22.301 1.00 86.88 243 LEU A N 1
ATOM 1944 C CA . LEU A 1 243 ? 7.437 -3.294 -21.404 1.00 86.88 243 LEU A CA 1
ATOM 1945 C C . LEU A 1 243 ? 7.722 -1.954 -22.089 1.00 86.88 243 LEU A C 1
ATOM 1947 O O . LEU A 1 243 ? 7.438 -0.898 -21.523 1.00 86.88 243 LEU A O 1
ATOM 1951 N N . PHE A 1 244 ? 8.207 -1.974 -23.329 1.00 85.69 244 PHE A N 1
ATOM 1952 C CA . PHE A 1 244 ? 8.612 -0.771 -24.062 1.00 85.69 244 PHE A CA 1
ATOM 1953 C C . PHE A 1 244 ? 7.535 -0.224 -25.011 1.00 85.69 244 PHE A C 1
ATOM 1955 O O . PHE A 1 244 ? 7.800 0.703 -25.777 1.00 85.69 244 PHE A O 1
ATOM 1962 N N . GLY A 1 245 ? 6.319 -0.778 -24.969 1.00 84.75 245 GLY A N 1
ATOM 1963 C CA . GLY A 1 245 ? 5.183 -0.344 -25.783 1.00 84.75 245 GLY A CA 1
ATOM 1964 C C . GLY A 1 245 ? 5.359 -0.559 -27.292 1.00 84.75 245 GLY A C 1
ATOM 1965 O O . GLY A 1 245 ? 4.779 0.200 -28.073 1.00 84.75 245 GLY A O 1
ATOM 1966 N N . ARG A 1 246 ? 6.154 -1.557 -27.701 1.00 85.81 246 ARG A N 1
ATOM 1967 C CA . ARG A 1 246 ? 6.544 -1.875 -29.088 1.00 85.81 246 ARG A CA 1
ATOM 1968 C C . ARG A 1 246 ? 6.114 -3.290 -29.487 1.00 85.81 246 ARG A C 1
ATOM 1970 O O . ARG A 1 246 ? 5.924 -4.155 -28.643 1.00 85.81 246 ARG A O 1
ATOM 1977 N N . GLY A 1 247 ? 5.985 -3.535 -30.789 1.00 87.69 247 GLY A N 1
ATOM 1978 C CA . GLY A 1 247 ? 5.780 -4.891 -31.306 1.00 87.69 247 GLY A CA 1
ATOM 1979 C C . GLY A 1 247 ? 7.049 -5.740 -31.187 1.00 87.69 247 GLY A C 1
ATOM 1980 O O . GLY A 1 247 ? 8.155 -5.214 -31.327 1.00 87.69 247 GLY A O 1
ATOM 1981 N N . ALA A 1 248 ? 6.889 -7.050 -30.983 1.00 87.38 248 ALA A N 1
ATOM 1982 C CA . ALA A 1 248 ? 7.989 -8.005 -30.818 1.00 87.38 248 ALA A CA 1
ATOM 1983 C C . ALA A 1 248 ? 9.008 -7.953 -31.972 1.00 87.38 248 ALA A C 1
ATOM 1985 O O . ALA A 1 248 ? 10.208 -7.837 -31.732 1.00 87.38 248 ALA A O 1
ATOM 1986 N N . GLY A 1 249 ? 8.535 -7.941 -33.225 1.00 86.44 249 GLY A N 1
ATOM 1987 C CA . GLY A 1 249 ? 9.410 -7.848 -34.401 1.00 86.44 249 GLY A CA 1
ATOM 1988 C C . GLY A 1 249 ? 10.208 -6.542 -34.462 1.00 86.44 249 GLY A C 1
ATOM 1989 O O . GLY A 1 249 ? 11.371 -6.541 -34.855 1.00 86.44 249 GLY A O 1
ATOM 1990 N N . HIS A 1 250 ? 9.622 -5.434 -33.998 1.00 88.38 250 HIS A N 1
ATOM 1991 C CA . HIS A 1 250 ? 10.324 -4.155 -33.945 1.00 88.38 250 HIS A CA 1
ATOM 1992 C C . HIS A 1 250 ? 11.406 -4.148 -32.860 1.00 88.38 250 HIS A C 1
ATOM 1994 O O . HIS A 1 250 ? 12.499 -3.650 -33.104 1.00 88.38 250 HIS A O 1
ATOM 2000 N N . VAL A 1 251 ? 11.134 -4.728 -31.686 1.00 89.81 251 VAL A N 1
ATOM 2001 C CA . VAL A 1 251 ? 12.146 -4.883 -30.630 1.00 89.81 251 VAL A CA 1
ATOM 2002 C C . VAL A 1 251 ? 13.308 -5.748 -31.111 1.00 89.81 251 VAL A C 1
ATOM 2004 O O . VAL A 1 251 ? 14.455 -5.335 -30.973 1.00 89.81 251 VAL A O 1
ATOM 2007 N N . ALA A 1 252 ? 13.022 -6.894 -31.732 1.00 89.81 252 ALA A N 1
ATOM 2008 C CA . ALA A 1 252 ? 14.056 -7.780 -32.257 1.00 89.81 252 ALA A CA 1
ATOM 2009 C C . ALA A 1 252 ? 14.955 -7.075 -33.291 1.00 89.81 252 ALA A C 1
ATOM 2011 O O . ALA A 1 252 ? 16.173 -7.226 -33.239 1.00 89.81 252 ALA A O 1
ATOM 2012 N N . GLY A 1 253 ? 14.373 -6.265 -34.185 1.00 90.75 253 GLY A N 1
ATOM 2013 C CA . GLY A 1 253 ? 15.134 -5.450 -35.138 1.00 90.75 253 GLY A CA 1
ATOM 2014 C C . GLY A 1 253 ? 16.067 -4.453 -34.446 1.00 90.75 253 GLY A C 1
ATOM 2015 O O . GLY A 1 253 ? 17.259 -4.437 -34.724 1.00 90.75 253 GLY A O 1
ATOM 2016 N N . LEU A 1 254 ? 15.554 -3.696 -33.469 1.00 90.94 254 LEU A N 1
ATOM 2017 C CA . LEU A 1 254 ? 16.344 -2.716 -32.710 1.00 90.94 254 LEU A CA 1
ATOM 2018 C C . LEU A 1 254 ? 17.521 -3.349 -31.955 1.00 90.94 254 LEU A C 1
ATOM 2020 O O . LEU A 1 254 ? 18.598 -2.759 -31.892 1.00 90.94 254 LEU A O 1
ATOM 2024 N N . VAL A 1 255 ? 17.314 -4.534 -31.378 1.00 91.88 255 VAL A N 1
ATOM 2025 C CA . VAL A 1 255 ? 18.357 -5.270 -30.650 1.00 91.88 255 VAL A CA 1
ATOM 2026 C C . VAL A 1 255 ? 19.427 -5.797 -31.607 1.00 91.88 255 VAL A C 1
ATOM 2028 O O . VAL A 1 255 ? 20.610 -5.651 -31.311 1.00 91.88 255 VAL A O 1
ATOM 2031 N N . ARG A 1 256 ? 19.040 -6.348 -32.768 1.00 91.69 256 ARG A N 1
ATOM 2032 C CA . ARG A 1 256 ? 20.001 -6.794 -33.795 1.00 91.69 256 ARG A CA 1
ATOM 2033 C C . ARG A 1 256 ? 20.826 -5.643 -34.345 1.00 91.69 256 ARG A C 1
ATOM 2035 O O . ARG A 1 256 ? 22.042 -5.749 -34.374 1.00 91.69 256 ARG A O 1
ATOM 2042 N N . GLU A 1 257 ? 20.178 -4.534 -34.695 1.00 92.00 257 GLU A N 1
ATOM 2043 C CA . GLU A 1 257 ? 20.877 -3.339 -35.173 1.00 92.00 257 GLU A CA 1
ATOM 2044 C C . GLU A 1 257 ? 21.910 -2.848 -34.153 1.00 92.00 257 GLU A C 1
ATOM 2046 O O . GLU A 1 257 ? 23.015 -2.472 -34.527 1.00 92.00 257 GLU A O 1
ATOM 2051 N N . TYR A 1 258 ? 21.572 -2.851 -32.857 1.00 93.56 258 TYR A N 1
ATOM 2052 C CA . TYR A 1 258 ? 22.532 -2.485 -31.815 1.00 93.56 258 TYR A CA 1
ATOM 2053 C C . TYR A 1 258 ? 23.708 -3.462 -31.754 1.00 93.56 258 TYR A C 1
ATOM 2055 O O . TYR A 1 258 ? 24.857 -3.035 -31.683 1.00 93.56 258 TYR A O 1
ATOM 2063 N N . ALA A 1 259 ? 23.424 -4.765 -31.797 1.00 91.94 259 ALA A N 1
ATOM 2064 C CA . ALA A 1 259 ? 24.453 -5.793 -31.750 1.00 91.94 259 ALA A CA 1
ATOM 2065 C C . ALA A 1 259 ? 25.425 -5.676 -32.933 1.00 91.94 259 ALA A C 1
ATOM 2067 O O . ALA A 1 259 ? 26.636 -5.663 -32.729 1.00 91.94 259 ALA A O 1
ATOM 2068 N N . GLU A 1 260 ? 24.901 -5.504 -34.148 1.00 92.25 260 GLU A N 1
ATOM 2069 C CA . GLU A 1 260 ? 25.687 -5.338 -35.375 1.00 92.25 260 GLU A CA 1
ATOM 2070 C C . GLU A 1 260 ? 26.555 -4.076 -35.336 1.00 92.25 260 GLU A C 1
ATOM 2072 O O . GLU A 1 260 ? 27.749 -4.140 -35.622 1.00 92.25 260 GLU A O 1
ATOM 2077 N N . LEU A 1 261 ? 25.988 -2.938 -34.916 1.00 92.62 261 LEU A N 1
ATOM 2078 C CA . LEU A 1 261 ? 26.717 -1.667 -34.828 1.00 92.62 261 LEU A CA 1
ATOM 2079 C C . LEU A 1 261 ? 27.878 -1.700 -33.828 1.00 92.62 261 LEU A C 1
ATOM 2081 O O . LEU A 1 261 ? 28.839 -0.949 -33.984 1.00 92.62 261 LEU A O 1
ATOM 2085 N N . HIS A 1 262 ? 27.782 -2.540 -32.799 1.00 91.75 262 HIS A N 1
ATOM 2086 C CA . HIS A 1 262 ? 28.755 -2.604 -31.711 1.00 91.75 262 HIS A CA 1
ATOM 2087 C C . HIS A 1 262 ? 29.580 -3.901 -31.695 1.00 91.75 262 HIS A C 1
ATOM 2089 O O . HIS A 1 262 ? 30.352 -4.106 -30.760 1.00 91.75 262 HIS A O 1
ATOM 2095 N N . GLY A 1 263 ? 29.443 -4.766 -32.709 1.00 90.62 263 GLY A N 1
ATOM 2096 C CA . GLY A 1 263 ? 30.152 -6.051 -32.779 1.00 90.62 263 GLY A CA 1
ATOM 2097 C C . GLY A 1 263 ? 29.819 -6.997 -31.619 1.00 90.62 263 GLY A C 1
ATOM 2098 O O . GLY A 1 263 ? 30.666 -7.780 -31.194 1.00 90.62 263 GLY A O 1
ATOM 2099 N N . LEU A 1 264 ? 28.611 -6.884 -31.063 1.00 91.00 264 LEU A N 1
ATOM 2100 C CA . LEU A 1 264 ? 28.147 -7.684 -29.934 1.00 91.00 264 LEU A CA 1
ATOM 2101 C C . LEU A 1 264 ? 27.437 -8.952 -30.415 1.00 91.00 264 LEU A C 1
ATOM 2103 O O . LEU A 1 264 ? 27.109 -9.110 -31.593 1.00 91.00 264 LEU A O 1
ATOM 2107 N N . ARG A 1 265 ? 27.168 -9.865 -29.479 1.00 85.62 265 ARG A N 1
ATOM 2108 C CA . ARG A 1 265 ? 26.462 -11.111 -29.772 1.00 85.62 265 ARG A CA 1
ATOM 2109 C C . ARG A 1 265 ? 25.075 -10.808 -30.339 1.00 85.62 265 ARG A C 1
ATOM 2111 O O . ARG A 1 265 ? 24.227 -10.222 -29.669 1.00 85.62 265 ARG A O 1
ATOM 2118 N N . ALA A 1 266 ? 24.833 -11.251 -31.569 1.00 78.69 266 ALA A N 1
ATOM 2119 C CA . ALA A 1 266 ? 23.512 -11.165 -32.163 1.00 78.69 266 ALA A CA 1
ATOM 2120 C C . ALA A 1 266 ? 22.555 -12.155 -31.469 1.00 78.69 266 ALA A C 1
ATOM 2122 O O . ALA A 1 266 ? 22.953 -13.276 -31.137 1.00 78.69 266 ALA A O 1
ATOM 2123 N N . PRO A 1 267 ? 21.285 -11.780 -31.259 1.00 78.50 267 PRO A N 1
ATOM 2124 C CA . PRO A 1 267 ? 20.298 -12.694 -30.710 1.00 78.50 267 PRO A CA 1
ATOM 2125 C C . PRO A 1 267 ? 20.011 -13.854 -31.675 1.00 78.50 267 PRO A C 1
ATOM 2127 O O . PRO A 1 267 ? 19.341 -13.682 -32.696 1.00 78.50 267 PRO A O 1
ATOM 2130 N N . GLU A 1 268 ? 20.475 -15.053 -31.329 1.00 70.25 268 GLU A N 1
ATOM 2131 C CA . GLU A 1 268 ? 20.190 -16.289 -32.061 1.00 70.25 268 GLU A CA 1
ATOM 2132 C C . GLU A 1 268 ? 18.862 -16.905 -31.585 1.00 70.25 268 GLU A C 1
ATOM 2134 O O . GLU A 1 268 ? 18.657 -17.163 -30.401 1.00 70.25 268 GLU A O 1
ATOM 2139 N N . GLY A 1 269 ? 17.933 -17.164 -32.508 1.00 60.47 269 GLY A N 1
ATOM 2140 C CA . GLY A 1 269 ? 16.928 -18.221 -32.325 1.00 60.47 269 GLY A CA 1
ATOM 2141 C C . GLY A 1 269 ? 15.787 -18.026 -31.312 1.00 60.47 269 GLY A C 1
ATOM 2142 O O . GLY A 1 269 ? 15.002 -18.958 -31.150 1.00 60.47 269 GLY A O 1
ATOM 2143 N N . MET A 1 270 ? 15.591 -16.868 -30.672 1.00 51.31 270 MET A N 1
ATOM 2144 C CA . MET A 1 270 ? 14.382 -16.659 -29.853 1.00 51.31 270 MET A CA 1
ATOM 2145 C C . MET A 1 270 ? 13.138 -16.448 -30.732 1.00 51.31 270 MET A C 1
ATOM 2147 O O . MET A 1 270 ? 12.793 -15.313 -31.038 1.00 51.31 270 MET A O 1
ATOM 2151 N N . GLY A 1 271 ? 12.483 -17.547 -31.126 1.00 45.47 271 GLY A N 1
ATOM 2152 C CA . GLY A 1 271 ? 11.086 -17.623 -31.573 1.00 45.47 271 GLY A CA 1
ATOM 2153 C C . GLY A 1 271 ? 10.738 -16.868 -32.859 1.00 45.47 271 GLY A C 1
ATOM 2154 O O . GLY A 1 271 ? 10.824 -15.645 -32.934 1.00 45.47 271 GLY A O 1
ATOM 2155 N N . ARG A 1 272 ? 10.251 -17.600 -33.870 1.00 41.19 272 ARG A N 1
ATOM 2156 C CA . ARG A 1 272 ? 9.553 -17.012 -35.023 1.00 41.19 272 ARG A CA 1
ATOM 2157 C C . ARG A 1 272 ? 8.563 -15.965 -34.516 1.00 41.19 272 ARG A C 1
ATOM 2159 O O . ARG A 1 272 ? 7.709 -16.275 -33.689 1.00 41.19 272 ARG A O 1
ATOM 2166 N N . VAL A 1 273 ? 8.703 -14.738 -35.009 1.00 42.78 273 VAL A N 1
ATOM 2167 C CA . VAL A 1 273 ? 7.695 -13.692 -34.856 1.00 42.78 273 VAL A CA 1
ATOM 2168 C C . VAL A 1 273 ? 6.419 -14.273 -35.462 1.00 42.78 273 VAL A C 1
ATOM 2170 O O . VAL A 1 273 ? 6.341 -14.419 -36.680 1.00 42.78 273 VAL A O 1
ATOM 2173 N N . ALA A 1 274 ? 5.478 -14.719 -34.627 1.00 37.50 274 ALA A N 1
ATOM 2174 C CA . ALA A 1 274 ? 4.141 -15.029 -35.104 1.00 37.50 274 ALA A CA 1
ATOM 2175 C C . ALA A 1 274 ? 3.580 -13.714 -35.656 1.00 37.50 274 ALA A C 1
ATOM 2177 O O . ALA A 1 274 ? 3.548 -12.713 -34.932 1.00 37.50 274 ALA A O 1
ATOM 2178 N N . ALA A 1 275 ? 3.312 -13.719 -36.961 1.00 36.56 275 ALA A N 1
ATOM 2179 C CA . ALA A 1 275 ? 2.732 -12.608 -37.702 1.00 36.56 275 ALA A CA 1
ATOM 2180 C C . ALA A 1 275 ? 1.342 -12.254 -37.164 1.00 36.56 275 ALA A C 1
ATOM 2182 O O . ALA A 1 275 ? 0.629 -13.191 -36.732 1.00 36.56 275 ALA A O 1
#

Sequence (275 aa):
MQAPKFFPGSGFPTSSVIRLAARYREAGVFPTYDPAVLMMALRMPERAPEALLAEARHINRTGRWQNEEEARRKRRKASPRKPSVKARVEKILQQEAAEAGISVERLRGRCRKRPSLQARREAVARCHDELGLTCKQIGEYFSGRGAEAVRTLLHRAQAARQQQAAEDDVHRLMEMLTEAERKSLKQRALALTIAEEIACKHERTLAEIRARRRAPALHGVRREALYWAWERTNLGWSELGQLFGRGAGHVAGLVREYAELHGLRAPEGMGRVAA

Secondary structure (DSSP, 8-state):
-PPP---TT--S-HHHHHHHHHHHHHTT------HHHHHHHTTS-TT-HHHHHHHHHHHHHHTHHHHHHHHHHHHHHHSPPPPPHHHHHHHHHHHHHHHTT--HHHHHS---SHHHHHHHHHHHHHHHHHH---HHHHHHHTTS--HHHHHHHHHHHHHHHHHHHHHHHHHHHHHHS-HHHHHHHHHHHHHHHHHHHHHHHTT--HHHHH--S--GGGHHHHHHHHHHHHHHH---HHHHHHHHT--HHHHHHHHHHHHHHHTPPP---------

pLDDT: mean 75.66, std 17.35, range [28.36, 94.75]

Radius of gyration: 39.75 Å; chains: 1; bounding box: 99×42×78 Å